Protein AF-A0A959N750-F1 (afdb_monomer_lite)

Radius of gyration: 22.03 Å; chains: 1; bounding box: 53×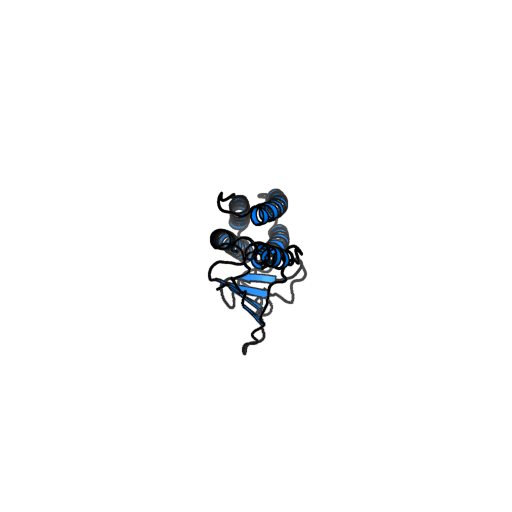40×79 Å

Secondary structure (DSSP, 8-state):
--SSSSHHHHHHHTSSSSSS---------EEEEE-SSSSEEEEE-GGGS--HHHHHHHHHHHHHHHHHHHHHHTT-HHHHHHHHHHHHHHHH---TTS-HHHHHHHHHHHHHHHHHHTT--TT--HHHHHHHHHHHHHHHHHHHHHH--SSEEEEEEE-TT--TTSS-EEEESSTT---BTTTBTT--GGGSEEEEEEEE-

Sequence (201 aa):
MTKLKNLHLILILAAVLLIALIGNKNALSQTNVTSQKNYSSIVYDNSNLASDNEKFHVTDVFVDYMLLKNSLSKGKMDDVILTTTTMIDVIADYRQYMSPDYLKDQKKFSRELAALKAKVNPSITLDEARKIFSSLNDHFMEYIKSYGMYNKTIYVLQCDDNKAYGNGFWMSDIKNDKRNPYTGENSGPECYKIKESWIFK

pLDDT: mean 78.41, std 18.2, range [36.53, 96.31]

Foldseek 3Di:
DPPPPVVVVVVVVVVVPPPPPPPDPDDFPWDWDDDDDDATETEGDCVPAADQVLQALLVVLVVLLVQLLLCLLAQVLVSNLVSLVVSLVSLVDDDPPGDPVSVVLSVVLSVVSVVLNVVRDPPDGSQSSLLSSLVNQVSSVVVCSRHNHDQAKKFWFAQPPDPPNPGRIHIDSDDQQCRGSNNHNPDDPSNGHGHYMYGYD

Structure (mmCIF, N/CA/C/O backbone):
data_AF-A0A959N750-F1
#
_entry.id   AF-A0A959N750-F1
#
loop_
_atom_site.group_PDB
_atom_site.id
_atom_site.type_symbol
_atom_site.label_atom_id
_atom_site.label_alt_id
_atom_site.label_comp_id
_atom_site.label_asym_id
_atom_site.label_entity_id
_atom_site.label_seq_id
_atom_site.pdbx_PDB_ins_code
_atom_site.Cartn_x
_atom_site.Cartn_y
_atom_site.Cartn_z
_atom_site.occupancy
_atom_site.B_iso_or_equiv
_atom_site.auth_seq_id
_atom_site.auth_comp_id
_atom_site.auth_asym_id
_atom_site.auth_atom_id
_atom_site.pdbx_PDB_model_num
ATOM 1 N N . MET A 1 1 ? 35.932 -4.451 -61.373 1.00 53.31 1 MET A N 1
ATOM 2 C CA . MET A 1 1 ? 34.454 -4.516 -61.259 1.00 53.31 1 MET A CA 1
ATOM 3 C C . MET A 1 1 ? 34.040 -5.031 -59.875 1.00 53.31 1 MET A C 1
ATOM 5 O O . MET A 1 1 ? 33.499 -6.121 -59.763 1.00 53.31 1 MET A O 1
ATOM 9 N N . THR A 1 2 ? 34.287 -4.267 -58.806 1.00 52.12 2 THR A N 1
ATOM 10 C CA . THR A 1 2 ? 34.021 -4.742 -57.423 1.00 52.12 2 THR A CA 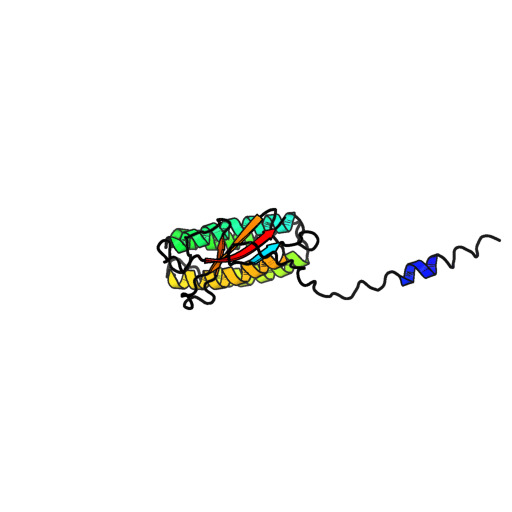1
ATOM 11 C C . THR A 1 2 ? 33.531 -3.655 -56.462 1.00 52.12 2 THR A C 1
ATOM 13 O O . THR A 1 2 ? 33.258 -3.950 -55.308 1.00 52.12 2 THR A O 1
ATOM 16 N N . LYS A 1 3 ? 33.350 -2.408 -56.921 1.00 48.53 3 LYS A N 1
ATOM 17 C CA . LYS A 1 3 ? 32.873 -1.297 -56.073 1.00 48.53 3 LYS A CA 1
ATOM 18 C C . LYS A 1 3 ? 31.370 -1.000 -56.169 1.00 48.53 3 LYS A C 1
ATOM 20 O O . LYS A 1 3 ? 30.871 -0.224 -55.369 1.00 48.53 3 LYS A O 1
ATOM 25 N N . LEU A 1 4 ? 30.635 -1.641 -57.084 1.00 44.81 4 LEU A N 1
ATOM 26 C CA . LEU A 1 4 ? 29.206 -1.357 -57.297 1.00 44.81 4 LEU A CA 1
ATOM 27 C C . LEU A 1 4 ? 28.244 -2.269 -56.508 1.00 44.81 4 LEU A C 1
ATOM 29 O O . LEU A 1 4 ? 27.045 -2.026 -56.511 1.00 44.81 4 LEU A O 1
ATOM 33 N N . LYS A 1 5 ? 28.744 -3.305 -55.814 1.00 46.22 5 LYS A N 1
ATOM 34 C CA . LYS A 1 5 ? 27.901 -4.242 -55.039 1.00 46.22 5 LYS A CA 1
ATOM 35 C C . LYS A 1 5 ? 27.697 -3.845 -53.569 1.00 46.22 5 LYS A C 1
ATOM 37 O O . LYS A 1 5 ? 26.765 -4.336 -52.946 1.00 46.22 5 LYS A O 1
ATOM 42 N N . ASN A 1 6 ? 28.488 -2.907 -53.041 1.00 47.78 6 ASN A N 1
ATOM 43 C CA . ASN A 1 6 ? 28.377 -2.472 -51.640 1.00 47.78 6 ASN A CA 1
ATOM 44 C C . ASN A 1 6 ? 27.410 -1.299 -51.419 1.00 47.78 6 ASN A C 1
ATOM 46 O O . ASN A 1 6 ? 27.098 -0.992 -50.274 1.00 47.78 6 ASN A O 1
ATOM 50 N N . LEU A 1 7 ? 26.900 -0.661 -52.480 1.00 43.94 7 LEU A N 1
ATOM 51 C CA . LEU A 1 7 ? 25.984 0.478 -52.337 1.00 43.94 7 LEU A CA 1
ATOM 52 C C . LEU A 1 7 ? 24.513 0.048 -52.182 1.00 43.94 7 LEU A C 1
ATOM 54 O O . LEU A 1 7 ? 23.730 0.756 -51.558 1.00 43.94 7 LEU A O 1
ATOM 58 N N . HIS A 1 8 ? 24.135 -1.138 -52.674 1.00 42.84 8 HIS A N 1
ATOM 59 C CA . HIS A 1 8 ? 22.775 -1.669 -52.505 1.00 42.84 8 HIS A CA 1
ATOM 60 C C . HIS A 1 8 ? 22.549 -2.406 -51.179 1.00 42.84 8 HIS A C 1
ATOM 62 O O . HIS A 1 8 ? 21.406 -2.529 -50.753 1.00 42.84 8 HIS A O 1
ATOM 68 N N . LEU A 1 9 ? 23.611 -2.821 -50.479 1.00 41.28 9 LEU A N 1
ATOM 69 C CA . LEU A 1 9 ? 23.476 -3.453 -49.162 1.00 41.28 9 LEU A CA 1
ATOM 70 C C . LEU A 1 9 ? 23.285 -2.426 -48.027 1.00 41.28 9 LEU A C 1
ATOM 72 O O . LEU A 1 9 ? 22.676 -2.738 -47.010 1.00 41.28 9 LEU A O 1
ATOM 76 N N . ILE A 1 10 ? 23.745 -1.184 -48.215 1.00 47.66 10 ILE A N 1
ATOM 77 C CA . ILE A 1 10 ? 23.649 -0.118 -47.199 1.00 47.66 10 ILE A CA 1
ATOM 78 C C . ILE A 1 10 ? 22.266 0.560 -47.211 1.00 47.66 10 ILE A C 1
ATOM 80 O O . ILE A 1 10 ? 21.788 1.007 -46.173 1.00 47.66 10 ILE A O 1
ATOM 84 N N . LEU A 1 11 ? 21.568 0.567 -48.351 1.00 39.59 11 LEU A N 1
ATOM 85 C CA . LEU A 1 11 ? 20.231 1.165 -48.470 1.00 39.59 11 LEU A CA 1
ATOM 86 C C . LEU A 1 11 ? 19.091 0.270 -47.951 1.00 39.59 11 LEU A C 1
ATOM 88 O O . LEU A 1 11 ? 18.031 0.790 -47.617 1.00 39.59 11 LEU A O 1
ATOM 92 N N . ILE A 1 12 ? 19.303 -1.044 -47.813 1.00 42.88 12 ILE A N 1
ATOM 93 C CA . ILE A 1 12 ? 18.288 -1.966 -47.267 1.00 42.88 12 ILE A CA 1
ATOM 94 C C . ILE A 1 12 ? 18.354 -2.035 -45.729 1.00 42.88 12 ILE A C 1
ATOM 96 O O . ILE A 1 12 ? 17.324 -2.222 -45.085 1.00 42.88 12 ILE A O 1
ATOM 100 N N . LEU A 1 13 ? 19.516 -1.780 -45.112 1.00 38.06 13 LEU A N 1
ATOM 101 C CA . LEU A 1 13 ? 19.621 -1.725 -43.645 1.00 38.06 13 LEU A CA 1
ATOM 102 C C . LEU A 1 13 ? 18.973 -0.472 -43.027 1.00 38.06 13 LEU A C 1
ATOM 104 O O . LEU A 1 13 ? 18.569 -0.507 -41.868 1.00 38.06 13 LEU A O 1
ATOM 108 N N . ALA A 1 14 ? 18.829 0.618 -43.786 1.00 39.50 14 ALA A N 1
ATOM 109 C CA . ALA A 1 14 ? 18.236 1.862 -43.287 1.00 39.50 14 ALA A CA 1
ATOM 110 C C . ALA A 1 14 ? 16.692 1.872 -43.308 1.00 39.50 14 ALA A C 1
ATOM 112 O O . ALA A 1 14 ? 16.083 2.711 -42.651 1.00 39.50 14 ALA A O 1
ATOM 113 N N . ALA A 1 15 ? 16.047 0.936 -44.014 1.00 41.09 15 ALA A N 1
ATOM 114 C CA . ALA A 1 15 ? 14.585 0.865 -44.114 1.00 41.09 15 ALA A CA 1
ATOM 115 C C . ALA A 1 15 ? 13.929 -0.059 -43.066 1.00 41.09 15 ALA A C 1
ATOM 117 O O . ALA A 1 15 ? 12.713 -0.025 -42.899 1.00 41.09 15 ALA A O 1
ATOM 118 N N . VAL A 1 16 ? 14.715 -0.856 -42.330 1.00 41.69 16 VAL A N 1
ATOM 119 C CA . VAL A 1 16 ? 14.205 -1.773 -41.288 1.00 41.69 16 VAL A CA 1
ATOM 120 C C . VAL A 1 16 ? 14.295 -1.160 -39.879 1.00 41.69 16 VAL A C 1
ATOM 122 O O . VAL A 1 16 ? 13.755 -1.712 -38.927 1.00 41.69 16 VAL A O 1
ATOM 125 N N . LEU A 1 17 ? 14.899 0.025 -39.728 1.00 42.28 17 LEU A N 1
ATOM 126 C CA . LEU A 1 17 ? 15.151 0.645 -38.420 1.00 42.28 17 LEU A CA 1
ATOM 127 C C . LEU A 1 17 ? 14.260 1.856 -38.081 1.00 42.28 17 LEU A C 1
ATOM 129 O O . LEU A 1 17 ? 14.631 2.661 -37.229 1.00 42.28 17 LEU A O 1
ATOM 133 N N . LEU A 1 18 ? 13.091 2.006 -38.719 1.00 37.03 18 LEU A N 1
ATOM 134 C CA . LEU A 1 18 ? 12.177 3.131 -38.451 1.00 37.03 18 LEU A CA 1
ATOM 135 C C . LEU A 1 18 ? 10.726 2.742 -38.121 1.00 37.03 18 LEU A C 1
ATOM 137 O O . LEU A 1 18 ? 9.823 3.565 -38.235 1.00 37.03 18 LEU A O 1
ATOM 141 N N . ILE A 1 19 ? 10.500 1.520 -37.630 1.00 45.91 19 ILE A N 1
ATOM 142 C CA . ILE A 1 19 ? 9.241 1.143 -36.965 1.00 45.91 19 ILE A CA 1
ATOM 143 C C . ILE A 1 19 ? 9.558 0.591 -35.571 1.00 45.91 19 ILE A C 1
ATOM 145 O O . ILE A 1 19 ? 9.395 -0.589 -35.294 1.00 45.91 19 ILE A O 1
ATOM 149 N N . ALA A 1 20 ? 10.066 1.453 -34.691 1.00 41.41 20 ALA A N 1
ATOM 150 C CA . ALA A 1 20 ? 10.043 1.219 -33.240 1.00 41.41 20 ALA A CA 1
ATOM 151 C C . ALA A 1 20 ? 10.053 2.526 -32.421 1.00 41.41 20 ALA A C 1
ATOM 153 O O . ALA A 1 20 ? 10.308 2.512 -31.222 1.00 41.41 20 ALA A O 1
ATOM 154 N N . LEU A 1 21 ? 9.749 3.666 -33.051 1.00 38.56 21 LEU A N 1
ATOM 155 C CA . LEU A 1 21 ? 9.486 4.936 -32.368 1.00 38.56 21 LEU A CA 1
ATOM 156 C C . LEU A 1 21 ? 8.017 5.313 -32.551 1.00 38.56 21 LEU A C 1
ATOM 158 O O . LEU A 1 21 ? 7.669 6.359 -33.084 1.00 38.56 21 LEU A O 1
ATOM 162 N N . ILE A 1 22 ? 7.142 4.423 -32.098 1.00 40.44 22 ILE A N 1
ATOM 163 C CA . ILE A 1 22 ? 5.823 4.815 -31.622 1.00 40.44 22 ILE A CA 1
ATOM 164 C C . ILE A 1 22 ? 5.787 4.300 -30.196 1.00 40.44 22 ILE A C 1
ATOM 166 O O . ILE A 1 22 ? 5.620 3.106 -29.961 1.00 40.44 22 ILE A O 1
ATOM 170 N N . GLY A 1 23 ? 6.034 5.210 -29.253 1.00 38.56 23 GLY A N 1
ATOM 171 C CA . GLY A 1 23 ? 5.809 4.979 -27.837 1.00 38.56 23 GLY A CA 1
ATOM 172 C C . GLY A 1 23 ? 4.335 4.677 -27.618 1.00 38.56 23 GLY A C 1
ATOM 173 O O . GLY A 1 23 ? 3.538 5.573 -27.358 1.00 38.56 23 GLY A O 1
ATOM 174 N N . ASN A 1 24 ? 3.977 3.407 -27.755 1.00 36.53 24 ASN A N 1
ATOM 175 C CA . ASN A 1 24 ? 2.766 2.874 -27.182 1.00 36.53 24 ASN A CA 1
ATOM 176 C C . ASN A 1 24 ? 3.157 2.382 -25.794 1.00 36.53 24 ASN A C 1
ATOM 178 O O . ASN A 1 24 ? 4.011 1.510 -25.650 1.00 36.53 24 ASN A O 1
ATOM 182 N N . LYS A 1 25 ? 2.599 3.017 -24.767 1.00 39.69 25 LYS A N 1
ATOM 183 C CA . LYS A 1 25 ? 2.765 2.602 -23.378 1.00 39.69 25 LYS A CA 1
ATOM 184 C C . LYS A 1 25 ? 2.265 1.165 -23.294 1.00 39.69 25 LYS A C 1
ATOM 186 O O . LYS A 1 25 ? 1.061 0.942 -23.408 1.00 39.69 25 LYS A O 1
ATOM 191 N N . ASN A 1 26 ? 3.186 0.210 -23.185 1.00 36.97 26 ASN A N 1
ATOM 192 C CA . ASN A 1 26 ? 2.844 -1.201 -23.133 1.00 36.97 26 ASN A CA 1
ATOM 193 C C . ASN A 1 26 ? 1.918 -1.422 -21.940 1.00 36.97 26 ASN A C 1
ATOM 195 O O . ASN A 1 26 ? 2.315 -1.310 -20.781 1.00 36.97 26 ASN A O 1
ATOM 199 N N . ALA A 1 27 ? 0.658 -1.708 -22.252 1.00 39.00 27 ALA A N 1
ATOM 200 C CA . ALA A 1 27 ? -0.238 -2.354 -21.324 1.00 39.00 27 ALA A CA 1
ATOM 201 C C . ALA A 1 27 ? 0.430 -3.667 -20.904 1.00 39.00 27 ALA A C 1
ATOM 203 O O . ALA A 1 27 ? 0.846 -4.457 -21.754 1.00 39.00 27 ALA A O 1
ATOM 204 N N . LEU A 1 28 ? 0.569 -3.858 -19.594 1.00 45.00 28 LEU A N 1
ATOM 205 C CA . LEU A 1 28 ? 1.046 -5.093 -18.982 1.00 45.00 28 LEU A CA 1
ATOM 206 C C . LEU A 1 28 ? 0.360 -6.290 -19.652 1.00 45.00 28 LEU A C 1
ATOM 208 O O . LEU A 1 28 ? -0.870 -6.370 -19.662 1.00 45.00 28 LEU A O 1
ATOM 212 N N . SER A 1 29 ? 1.146 -7.212 -20.206 1.00 43.72 29 SER A N 1
ATOM 213 C CA . SER A 1 29 ? 0.611 -8.468 -20.728 1.00 43.72 29 SER A CA 1
ATOM 214 C C . SER A 1 29 ? 0.229 -9.349 -19.539 1.00 43.72 29 SER A C 1
ATOM 216 O O . SER A 1 29 ? 1.089 -9.892 -18.849 1.00 43.72 29 SER A O 1
ATOM 218 N N . GLN A 1 30 ? -1.069 -9.409 -19.240 1.00 50.41 30 GLN A N 1
ATOM 219 C CA . GLN A 1 30 ? -1.634 -10.177 -18.133 1.00 50.41 30 GLN A CA 1
ATOM 220 C C . GLN A 1 30 ? -2.208 -11.488 -18.673 1.00 50.41 30 GLN A C 1
ATOM 222 O O . GLN A 1 30 ? -3.168 -11.481 -19.443 1.00 50.41 30 GLN A O 1
ATOM 227 N N . THR A 1 31 ? -1.676 -12.629 -18.239 1.00 51.91 31 THR A N 1
ATOM 228 C CA . THR A 1 31 ? -2.348 -13.923 -18.428 1.00 51.91 31 THR A CA 1
ATOM 229 C C . THR A 1 31 ? -3.146 -14.265 -17.178 1.00 51.91 31 THR A C 1
ATOM 231 O O . THR A 1 31 ? -2.568 -14.542 -16.125 1.00 51.91 31 THR A O 1
ATOM 234 N N . ASN A 1 32 ? -4.475 -14.257 -17.296 1.00 50.16 32 ASN A N 1
ATOM 235 C CA . ASN A 1 32 ? -5.375 -14.726 -16.246 1.00 50.16 32 ASN A CA 1
ATOM 236 C C . ASN A 1 32 ? -5.328 -16.256 -16.184 1.00 50.16 32 ASN A C 1
ATOM 238 O O . ASN A 1 32 ? -5.794 -16.928 -17.103 1.00 50.16 32 ASN A O 1
ATOM 242 N N . VAL A 1 33 ? -4.798 -16.810 -15.094 1.00 50.44 33 VAL A N 1
ATOM 243 C CA . VAL A 1 33 ? -4.893 -18.248 -14.813 1.00 50.44 33 VAL A CA 1
ATOM 244 C C . VAL A 1 33 ? -6.005 -18.446 -13.790 1.00 50.44 33 VAL A C 1
ATOM 246 O O . VAL A 1 33 ? -5.861 -18.104 -12.615 1.00 50.44 33 VAL A O 1
ATOM 249 N N . THR A 1 34 ? -7.145 -18.972 -14.232 1.00 41.03 34 THR A N 1
ATOM 250 C CA . THR A 1 34 ? -8.267 -19.301 -13.346 1.00 41.03 34 THR A CA 1
ATOM 251 C C . THR A 1 34 ? -7.950 -20.617 -12.633 1.00 41.03 34 THR A C 1
ATOM 253 O O . THR A 1 34 ? -8.064 -21.688 -13.222 1.00 41.03 34 THR A O 1
ATOM 256 N N . SER A 1 35 ? -7.504 -20.552 -11.375 1.00 41.03 35 SER A N 1
ATOM 257 C CA . SER A 1 35 ? -7.312 -21.745 -10.538 1.00 41.03 35 SER A CA 1
ATOM 258 C C . SER A 1 35 ? -8.498 -21.953 -9.591 1.00 41.03 35 SER A C 1
ATOM 260 O O . SER A 1 35 ? -9.208 -21.016 -9.239 1.00 41.03 35 SER A O 1
ATOM 262 N N . GLN A 1 36 ? -8.700 -23.206 -9.192 1.00 41.38 36 GLN A N 1
ATOM 263 C CA . GLN A 1 36 ? -9.853 -23.832 -8.525 1.00 41.38 36 GLN A CA 1
ATOM 264 C C . GLN A 1 36 ? -10.311 -23.266 -7.150 1.00 41.38 36 GLN A C 1
ATOM 266 O O . GLN A 1 36 ? -10.951 -23.976 -6.376 1.00 41.38 36 GLN A O 1
ATOM 271 N N . LYS A 1 37 ? -10.036 -21.998 -6.819 1.00 50.88 37 LYS A N 1
ATOM 272 C CA . LYS A 1 37 ? -10.601 -21.276 -5.663 1.00 50.88 37 LYS A CA 1
ATOM 273 C C . LYS A 1 37 ? -10.865 -19.811 -6.032 1.00 50.88 37 LYS A C 1
ATOM 275 O O . LYS A 1 37 ? -9.920 -19.046 -6.003 1.00 50.88 37 LYS A O 1
ATOM 280 N N . ASN A 1 38 ? -12.122 -19.460 -6.336 1.00 72.81 38 ASN A N 1
ATOM 281 C CA . ASN A 1 38 ? -12.829 -18.151 -6.349 1.00 72.81 38 ASN A CA 1
ATOM 282 C C . ASN A 1 38 ? -12.099 -16.791 -6.555 1.00 72.81 38 ASN A C 1
ATOM 284 O O . ASN A 1 38 ? -12.754 -15.763 -6.409 1.00 72.81 38 ASN A O 1
ATOM 288 N N . TYR A 1 39 ? -10.815 -16.718 -6.898 1.00 81.94 39 TYR A N 1
ATOM 289 C CA . TYR A 1 39 ? -10.078 -15.471 -7.116 1.00 81.94 39 TYR A CA 1
ATOM 290 C C . TYR A 1 39 ? -9.077 -15.618 -8.267 1.00 81.94 39 TYR A C 1
ATOM 292 O O . TYR A 1 39 ? -8.595 -16.718 -8.552 1.00 81.94 39 TYR A O 1
ATOM 300 N N . SER A 1 40 ? -8.787 -14.521 -8.968 1.00 89.00 40 SER A N 1
ATOM 301 C CA . SER A 1 40 ? -7.905 -14.531 -10.139 1.00 89.00 40 SER A CA 1
ATOM 302 C C . SER A 1 40 ? -6.430 -14.512 -9.736 1.00 89.00 40 SER A C 1
ATOM 304 O O . SER A 1 40 ? -6.024 -13.824 -8.800 1.00 89.00 40 SER A O 1
ATOM 306 N N . SER A 1 41 ? -5.600 -15.253 -10.470 1.00 92.00 41 SER A N 1
ATOM 307 C CA . SER A 1 41 ? -4.145 -15.149 -10.373 1.00 92.00 41 SER A CA 1
ATOM 308 C C . SER A 1 41 ? -3.594 -14.485 -11.627 1.00 92.00 41 SER A C 1
ATOM 310 O O . SER A 1 41 ? -3.785 -14.981 -12.738 1.00 92.00 41 SER A O 1
ATOM 312 N N . ILE A 1 42 ? -2.901 -13.368 -11.423 1.00 90.81 42 ILE A N 1
ATOM 313 C CA . ILE A 1 42 ? -2.233 -12.584 -12.455 1.00 90.81 42 ILE A CA 1
ATOM 314 C C . ILE A 1 42 ? -0.742 -12.880 -12.347 1.00 90.81 42 ILE A C 1
ATOM 316 O O . ILE A 1 42 ? -0.105 -12.568 -11.339 1.00 90.81 42 ILE A O 1
ATOM 320 N N . VAL A 1 43 ? -0.188 -13.505 -13.382 1.00 89.75 43 VAL A N 1
ATOM 321 C CA . VAL A 1 43 ? 1.259 -13.689 -13.510 1.00 89.75 43 VAL A CA 1
ATOM 322 C C . VAL A 1 43 ? 1.802 -12.511 -14.302 1.00 89.75 43 VAL A C 1
ATOM 324 O O . VAL A 1 43 ? 1.376 -12.287 -15.433 1.00 89.75 43 VAL A O 1
ATOM 327 N N . TYR A 1 44 ? 2.715 -11.761 -13.696 1.00 85.06 44 TYR A N 1
ATOM 328 C CA . TYR A 1 44 ? 3.389 -10.652 -14.350 1.00 85.06 44 TYR A CA 1
ATOM 329 C C . TYR A 1 44 ? 4.610 -11.188 -15.090 1.00 85.06 44 TYR A C 1
ATOM 331 O O . TYR A 1 44 ? 5.462 -11.862 -14.508 1.00 85.06 44 TYR A O 1
ATOM 339 N N . ASP A 1 45 ? 4.667 -10.913 -16.390 1.00 73.06 45 ASP A N 1
ATOM 340 C CA . ASP A 1 45 ? 5.838 -11.208 -17.201 1.00 73.06 45 ASP A CA 1
ATOM 341 C C . ASP A 1 45 ? 6.949 -10.201 -16.881 1.00 73.06 45 ASP A C 1
ATOM 343 O O . ASP A 1 45 ? 6.881 -9.023 -17.242 1.00 73.06 45 ASP A O 1
ATOM 347 N N . ASN A 1 46 ? 7.983 -10.684 -16.194 1.00 68.19 46 ASN A N 1
ATOM 348 C CA . ASN A 1 46 ? 9.116 -9.881 -15.755 1.00 68.19 46 ASN A CA 1
ATOM 349 C C . ASN A 1 46 ? 9.980 -9.329 -16.899 1.00 68.19 46 ASN A C 1
ATOM 351 O O . ASN A 1 46 ? 10.792 -8.441 -16.628 1.00 68.19 46 ASN A O 1
ATOM 355 N N . SER A 1 47 ? 9.800 -9.804 -18.141 1.00 66.25 47 SER A N 1
ATOM 356 C CA . SER A 1 47 ? 10.569 -9.364 -19.316 1.00 66.25 47 SER A CA 1
ATOM 357 C C . SER A 1 47 ? 10.282 -7.921 -19.749 1.00 66.25 47 SER A C 1
ATOM 359 O O . SER A 1 47 ? 11.139 -7.294 -20.365 1.00 66.25 47 SER A O 1
ATOM 361 N N . ASN A 1 48 ? 9.112 -7.380 -19.390 1.00 67.62 48 ASN A N 1
ATOM 362 C CA . ASN A 1 48 ? 8.708 -5.999 -19.688 1.00 67.62 48 ASN A CA 1
ATOM 363 C C . ASN A 1 48 ? 8.646 -5.105 -18.438 1.00 67.62 48 ASN A C 1
ATOM 365 O O . ASN A 1 48 ? 8.142 -3.985 -18.509 1.00 67.62 48 ASN A O 1
ATOM 369 N N . LEU A 1 49 ? 9.100 -5.610 -17.289 1.00 71.31 49 LEU A N 1
ATOM 370 C CA . LEU A 1 49 ? 9.101 -4.880 -16.021 1.00 71.31 49 LEU A CA 1
ATOM 371 C C . LEU A 1 49 ? 10.438 -4.169 -15.783 1.00 71.31 49 LEU A C 1
ATOM 373 O O . LEU A 1 49 ? 11.389 -4.328 -16.546 1.00 71.31 49 LEU A O 1
ATOM 377 N N . ALA A 1 50 ? 10.491 -3.381 -14.709 1.00 84.25 50 ALA A N 1
ATOM 378 C CA . ALA A 1 50 ? 11.664 -2.613 -14.311 1.00 84.25 50 ALA A CA 1
ATOM 379 C C . ALA A 1 50 ? 12.923 -3.489 -14.153 1.00 84.25 50 ALA A C 1
ATOM 381 O O . ALA A 1 50 ? 12.849 -4.718 -14.031 1.00 84.25 50 ALA A O 1
ATOM 382 N N . SER A 1 51 ? 14.093 -2.853 -14.121 1.00 88.19 51 SER A N 1
ATOM 383 C CA . SER A 1 51 ? 15.353 -3.535 -13.814 1.00 88.19 51 SER A CA 1
ATOM 384 C C . SER A 1 51 ? 15.304 -4.212 -12.439 1.00 88.19 51 SER A C 1
ATOM 386 O O . SER A 1 51 ? 14.520 -3.834 -11.565 1.00 88.19 51 SER A O 1
ATOM 388 N N . ASP A 1 52 ? 16.173 -5.197 -12.207 1.00 88.44 52 ASP A N 1
ATOM 389 C CA . ASP A 1 52 ? 16.209 -5.908 -10.923 1.00 88.44 52 ASP A CA 1
ATOM 390 C C . ASP A 1 52 ? 16.450 -4.959 -9.743 1.00 88.44 52 ASP A C 1
ATOM 392 O O . ASP A 1 52 ? 15.794 -5.089 -8.715 1.00 88.44 52 ASP A O 1
ATOM 396 N N . ASN A 1 53 ? 17.307 -3.946 -9.905 1.00 87.00 53 ASN A N 1
ATOM 397 C CA . ASN A 1 53 ? 17.548 -2.928 -8.877 1.00 87.00 53 ASN A CA 1
ATOM 398 C C . ASN A 1 53 ? 16.276 -2.151 -8.507 1.00 87.00 53 ASN A C 1
ATOM 400 O O . ASN A 1 53 ? 16.034 -1.874 -7.332 1.00 87.00 53 ASN A O 1
ATOM 404 N N . GLU A 1 54 ? 15.459 -1.805 -9.501 1.00 88.44 54 GLU A N 1
ATOM 405 C CA . GLU A 1 54 ? 14.186 -1.111 -9.294 1.00 88.44 54 GLU A CA 1
ATOM 406 C C . GLU A 1 54 ? 13.173 -2.046 -8.618 1.00 88.44 54 GLU A C 1
ATOM 408 O O . GLU A 1 54 ? 12.549 -1.663 -7.630 1.00 88.44 54 GLU A O 1
ATOM 413 N N . LYS A 1 55 ? 13.083 -3.309 -9.054 1.00 90.00 55 LYS A N 1
ATOM 414 C CA . LYS A 1 55 ? 12.240 -4.336 -8.415 1.00 90.00 55 LYS A CA 1
ATOM 415 C C . LYS A 1 55 ? 12.642 -4.609 -6.961 1.00 90.00 55 LYS A C 1
ATOM 417 O O . LYS A 1 55 ? 11.765 -4.796 -6.114 1.00 90.00 55 LYS A O 1
ATOM 422 N N . PHE A 1 56 ? 13.940 -4.628 -6.654 1.00 89.38 56 PHE A N 1
ATOM 423 C CA . PHE A 1 56 ? 14.442 -4.737 -5.282 1.00 89.38 56 PHE A CA 1
ATOM 424 C C . PHE A 1 56 ? 14.003 -3.542 -4.445 1.00 89.38 56 PHE A C 1
ATOM 426 O O . PHE A 1 56 ? 13.466 -3.737 -3.362 1.00 89.38 56 PHE A O 1
ATOM 433 N N . HIS A 1 57 ? 14.125 -2.323 -4.970 1.00 88.19 57 HIS A N 1
ATOM 434 C CA . HIS A 1 57 ? 13.648 -1.138 -4.264 1.00 88.19 57 HIS A CA 1
ATOM 435 C C . HIS A 1 57 ? 12.134 -1.187 -3.997 1.00 88.19 57 HIS A C 1
ATOM 437 O O . HIS A 1 57 ? 11.704 -0.934 -2.875 1.00 88.19 57 HIS A O 1
ATOM 443 N N . VAL A 1 58 ? 11.305 -1.571 -4.977 1.00 90.81 58 VAL A N 1
ATOM 444 C CA . VAL A 1 58 ? 9.857 -1.755 -4.739 1.00 90.81 58 VAL A CA 1
ATOM 445 C C . VAL A 1 58 ? 9.599 -2.821 -3.666 1.00 90.81 58 VAL A C 1
ATOM 447 O O . VAL A 1 58 ? 8.682 -2.687 -2.855 1.00 90.81 58 VAL A O 1
ATOM 450 N N . THR A 1 59 ? 10.424 -3.868 -3.630 1.00 91.50 59 THR A N 1
ATOM 451 C CA . THR A 1 59 ? 10.346 -4.926 -2.615 1.00 91.50 59 THR A CA 1
ATOM 452 C C . THR A 1 59 ? 10.712 -4.417 -1.222 1.00 91.50 59 THR A C 1
ATOM 454 O O . THR A 1 59 ? 10.001 -4.751 -0.275 1.00 91.50 59 THR A O 1
ATOM 457 N N . ASP A 1 60 ? 11.736 -3.568 -1.102 1.00 89.81 60 ASP A N 1
ATOM 458 C CA . ASP A 1 60 ? 12.123 -2.911 0.153 1.00 89.81 60 ASP A CA 1
ATOM 459 C C . ASP A 1 60 ? 10.967 -2.048 0.680 1.00 89.81 60 ASP A C 1
ATOM 461 O O . ASP A 1 60 ? 10.505 -2.243 1.803 1.00 89.81 60 ASP A O 1
ATOM 465 N N . VAL A 1 61 ? 10.397 -1.186 -0.170 1.00 90.06 61 VAL A N 1
ATOM 466 C CA . VAL A 1 61 ? 9.241 -0.342 0.188 1.00 90.06 61 VAL A CA 1
ATOM 467 C C . VAL A 1 61 ? 8.036 -1.184 0.630 1.00 90.06 61 VAL A C 1
ATOM 469 O O . VAL A 1 61 ? 7.269 -0.793 1.513 1.00 90.06 61 VAL A O 1
ATOM 472 N N . PHE A 1 62 ? 7.849 -2.367 0.037 1.00 93.94 62 PHE A N 1
ATOM 473 C CA . PHE A 1 62 ? 6.752 -3.255 0.412 1.00 93.94 62 PHE A CA 1
ATOM 474 C C . PHE A 1 62 ? 6.895 -3.814 1.832 1.00 93.94 62 PHE A C 1
ATOM 476 O O . PHE A 1 62 ? 5.884 -4.089 2.482 1.00 93.94 62 PHE A O 1
ATOM 483 N N . VAL A 1 63 ? 8.118 -3.971 2.344 1.00 93.25 63 VAL A N 1
ATOM 484 C CA . VAL A 1 63 ? 8.333 -4.369 3.742 1.00 93.25 63 VAL A CA 1
ATOM 485 C C . VAL A 1 63 ? 7.752 -3.311 4.680 1.00 93.25 63 VAL A C 1
ATOM 487 O O . VAL A 1 63 ? 6.973 -3.655 5.573 1.00 93.25 63 VAL A O 1
ATOM 490 N N . ASP A 1 64 ? 8.030 -2.032 4.431 1.00 92.19 64 ASP A N 1
ATOM 491 C CA . ASP A 1 64 ? 7.494 -0.935 5.243 1.00 92.19 64 ASP A CA 1
ATOM 492 C C . ASP A 1 64 ? 5.977 -0.797 5.107 1.00 92.19 64 ASP A C 1
ATOM 494 O O . ASP A 1 64 ? 5.276 -0.599 6.103 1.00 92.19 64 ASP A O 1
ATOM 498 N N . TYR A 1 65 ? 5.442 -1.005 3.900 1.00 94.56 65 TYR A N 1
ATOM 499 C CA . TYR A 1 65 ? 3.999 -1.097 3.685 1.00 94.56 65 TYR A CA 1
ATOM 500 C C . TYR A 1 65 ? 3.360 -2.172 4.582 1.00 94.56 65 TYR A C 1
ATOM 502 O O . TYR A 1 65 ? 2.331 -1.929 5.221 1.00 94.56 65 TYR A O 1
ATOM 510 N N . MET A 1 66 ? 3.972 -3.358 4.674 1.00 96.19 66 MET A N 1
ATOM 511 C CA . MET A 1 66 ? 3.468 -4.446 5.517 1.00 96.19 66 MET A CA 1
ATOM 512 C C . MET A 1 66 ? 3.540 -4.110 7.006 1.00 96.19 66 MET A C 1
ATOM 514 O O . MET A 1 66 ? 2.622 -4.468 7.753 1.00 96.19 66 MET A O 1
ATOM 518 N N . LEU A 1 67 ? 4.600 -3.426 7.442 1.00 95.19 67 LEU A N 1
ATOM 519 C CA . LEU A 1 67 ? 4.725 -2.940 8.815 1.00 95.19 67 LEU A CA 1
ATOM 520 C C . LEU A 1 67 ? 3.611 -1.943 9.138 1.00 95.19 67 LEU A C 1
ATOM 522 O O . LEU A 1 67 ? 2.865 -2.171 10.089 1.00 95.19 67 LEU A O 1
ATOM 526 N N . LEU A 1 68 ? 3.417 -0.923 8.299 1.00 94.62 68 LEU A N 1
ATOM 527 C CA . LEU A 1 68 ? 2.353 0.068 8.456 1.00 94.62 68 LEU A CA 1
ATOM 528 C C . LEU A 1 68 ? 0.964 -0.582 8.513 1.00 94.62 68 LEU A C 1
ATOM 530 O O . LEU A 1 68 ? 0.193 -0.333 9.443 1.00 94.62 68 LEU A O 1
ATOM 534 N N . LYS A 1 69 ? 0.659 -1.476 7.566 1.00 95.31 69 LYS A N 1
ATOM 535 C CA . LYS A 1 69 ? -0.601 -2.234 7.533 1.00 95.31 69 LYS A CA 1
ATOM 536 C C . LYS A 1 69 ? -0.846 -2.984 8.848 1.00 95.31 69 LYS A C 1
ATOM 538 O O . LYS A 1 69 ? -1.953 -2.959 9.384 1.00 95.31 69 LYS A O 1
ATOM 543 N N . ASN A 1 70 ? 0.177 -3.658 9.375 1.00 95.75 70 ASN A N 1
ATOM 544 C CA . ASN A 1 70 ? 0.074 -4.418 10.623 1.00 95.75 70 ASN A CA 1
ATOM 545 C C . ASN A 1 70 ? -0.051 -3.512 11.861 1.00 95.75 70 ASN A C 1
ATOM 547 O O . ASN A 1 70 ? -0.727 -3.875 12.823 1.00 95.75 70 ASN A O 1
ATOM 551 N N . SER A 1 71 ? 0.583 -2.342 11.857 1.00 95.69 71 SER A N 1
ATOM 552 C CA . SER A 1 71 ? 0.443 -1.352 12.930 1.00 95.69 71 SER A CA 1
ATOM 553 C C . SER A 1 71 ? -0.977 -0.790 12.979 1.00 95.69 71 SER A C 1
ATOM 555 O O . SER A 1 71 ? -1.578 -0.718 14.054 1.00 95.69 71 SER A O 1
ATOM 557 N N . LEU A 1 72 ? -1.561 -0.496 11.811 1.00 94.56 72 LEU A N 1
ATOM 558 C CA . LEU A 1 72 ? -2.950 -0.050 11.675 1.00 94.56 72 LEU A CA 1
ATOM 559 C C . LEU A 1 72 ? -3.950 -1.113 12.132 1.00 94.56 72 LEU A C 1
ATOM 561 O O . LEU A 1 72 ? -4.903 -0.788 12.843 1.00 94.56 72 LEU A O 1
ATOM 565 N N . SER A 1 73 ? -3.723 -2.389 11.793 1.00 94.56 73 SER A N 1
ATOM 566 C CA . SER A 1 73 ? -4.614 -3.467 12.242 1.00 94.56 73 SER A CA 1
ATOM 567 C C . SER A 1 73 ? -4.616 -3.624 13.765 1.00 94.56 73 SER A C 1
ATOM 569 O O . SER A 1 73 ? -5.628 -4.011 14.345 1.00 94.56 73 SER A O 1
ATOM 571 N N . LYS A 1 74 ? -3.498 -3.297 14.420 1.00 95.44 74 LYS A N 1
ATOM 572 C CA . LYS A 1 74 ? -3.350 -3.331 15.882 1.00 95.44 74 LYS A CA 1
ATOM 573 C C . LYS A 1 74 ? -3.763 -2.030 16.573 1.00 95.44 74 LYS A C 1
ATOM 575 O O . LYS A 1 74 ? -3.765 -1.985 17.798 1.00 95.44 74 LYS A O 1
ATOM 580 N N . GLY A 1 75 ? -4.055 -0.968 15.819 1.00 93.25 75 GLY A N 1
ATOM 581 C CA . GLY A 1 75 ? -4.322 0.362 16.373 1.00 93.25 75 GLY A CA 1
ATOM 582 C C . GLY A 1 75 ? -3.128 0.982 17.112 1.00 93.25 75 GLY A C 1
ATOM 583 O O . GLY A 1 75 ? -3.323 1.818 17.990 1.00 93.25 75 GLY A O 1
ATOM 584 N N . LYS A 1 76 ? -1.891 0.570 16.799 1.00 94.44 76 LYS A N 1
ATOM 585 C CA . LYS A 1 76 ? -0.678 1.063 17.469 1.00 94.44 76 LYS A CA 1
ATOM 586 C C . LYS A 1 76 ? -0.197 2.362 16.831 1.00 94.44 76 LYS A C 1
ATOM 588 O O . LYS A 1 76 ? 0.622 2.334 15.917 1.00 94.44 76 LYS A O 1
ATOM 593 N N . MET A 1 77 ? -0.723 3.492 17.294 1.00 93.12 77 MET A N 1
ATOM 594 C CA . MET A 1 77 ? -0.492 4.792 16.652 1.00 93.12 77 MET A CA 1
ATOM 595 C C . MET A 1 77 ? 0.979 5.216 16.600 1.00 93.12 77 MET A C 1
ATOM 597 O O . MET A 1 77 ? 1.405 5.732 15.569 1.00 93.12 77 MET A O 1
ATOM 601 N N . ASP A 1 78 ? 1.769 4.924 17.634 1.00 92.75 78 ASP A N 1
ATOM 602 C CA . ASP A 1 78 ? 3.210 5.219 17.628 1.00 92.75 78 ASP A CA 1
ATOM 603 C C . ASP A 1 78 ? 3.927 4.468 16.495 1.00 92.75 78 ASP A C 1
ATOM 605 O O . ASP A 1 78 ? 4.677 5.062 15.717 1.00 92.75 78 ASP A O 1
ATOM 609 N N . ASP A 1 79 ? 3.614 3.178 16.330 1.00 93.19 79 ASP A N 1
ATOM 610 C CA . ASP A 1 79 ? 4.162 2.355 15.251 1.00 93.19 79 ASP A CA 1
ATOM 611 C C . ASP A 1 79 ? 3.657 2.834 13.880 1.00 93.19 79 ASP A C 1
ATOM 613 O O . ASP A 1 79 ? 4.406 2.808 12.906 1.00 93.19 79 ASP A O 1
ATOM 617 N N . VAL A 1 80 ? 2.401 3.283 13.771 1.00 91.38 80 VAL A N 1
ATOM 618 C CA . VAL A 1 80 ? 1.827 3.832 12.527 1.00 91.38 80 VAL A CA 1
ATOM 619 C C . VAL A 1 80 ? 2.565 5.096 12.093 1.00 91.38 80 VAL A C 1
ATOM 621 O O . VAL A 1 80 ? 2.941 5.216 10.926 1.00 91.38 80 VAL A O 1
ATOM 624 N N . ILE A 1 81 ? 2.801 6.026 13.019 1.00 89.38 81 ILE A N 1
ATOM 625 C CA . ILE A 1 81 ? 3.518 7.278 12.748 1.00 89.38 81 ILE A CA 1
ATOM 626 C C . ILE A 1 81 ? 4.956 6.980 12.310 1.00 89.38 81 ILE A C 1
ATOM 628 O O . ILE A 1 81 ? 5.416 7.508 11.291 1.00 89.38 81 ILE A O 1
ATOM 632 N N . LEU A 1 82 ? 5.643 6.100 13.047 1.00 90.25 82 LEU A N 1
ATOM 633 C CA . LEU A 1 82 ? 7.013 5.693 12.751 1.00 90.25 82 LEU A CA 1
ATOM 634 C C . LEU A 1 82 ? 7.110 5.031 11.372 1.00 90.25 82 LEU A C 1
ATOM 636 O O . LEU A 1 82 ? 7.841 5.508 10.511 1.00 90.25 82 LEU A O 1
ATOM 640 N N . THR A 1 83 ? 6.327 3.977 11.135 1.00 88.50 83 THR A N 1
ATOM 641 C CA . THR A 1 83 ? 6.384 3.192 9.888 1.00 88.50 83 THR A CA 1
ATOM 642 C C . THR A 1 83 ? 5.946 3.990 8.666 1.00 88.50 83 THR A C 1
ATOM 644 O O . THR A 1 83 ? 6.545 3.835 7.605 1.00 88.50 83 THR A O 1
ATOM 647 N N . THR A 1 84 ? 4.972 4.898 8.797 1.00 86.75 84 THR A N 1
ATOM 648 C CA . THR A 1 84 ? 4.612 5.806 7.695 1.00 86.75 84 THR A CA 1
ATOM 649 C C . THR A 1 84 ? 5.780 6.724 7.345 1.00 86.75 84 THR A C 1
ATOM 651 O O . THR A 1 84 ? 6.086 6.912 6.173 1.00 86.75 84 THR A O 1
ATOM 654 N N . THR A 1 85 ? 6.463 7.276 8.350 1.00 84.31 85 THR A N 1
ATOM 655 C CA . THR A 1 85 ? 7.633 8.139 8.134 1.00 84.31 85 THR A CA 1
ATOM 656 C C . THR A 1 85 ? 8.764 7.362 7.462 1.00 84.31 85 THR A C 1
ATOM 658 O O . THR A 1 85 ? 9.279 7.821 6.444 1.00 84.31 85 THR A O 1
ATOM 661 N N . THR A 1 86 ? 9.084 6.166 7.967 1.00 86.44 86 THR A N 1
ATOM 662 C CA . THR A 1 86 ? 10.115 5.286 7.400 1.00 86.44 86 THR A CA 1
ATOM 663 C C . THR A 1 86 ? 9.808 4.906 5.956 1.00 86.44 86 THR A C 1
ATOM 665 O O . THR A 1 86 ? 10.671 5.077 5.104 1.00 86.44 86 THR A O 1
ATOM 668 N N . MET A 1 87 ? 8.576 4.482 5.650 1.00 85.44 87 MET A N 1
ATOM 669 C CA . MET A 1 87 ? 8.182 4.116 4.286 1.00 85.44 87 MET A CA 1
ATOM 670 C C . MET A 1 87 ? 8.407 5.272 3.305 1.00 85.44 87 MET A C 1
ATOM 672 O O . MET A 1 87 ? 8.900 5.074 2.198 1.00 85.44 87 MET A O 1
ATOM 676 N N . ILE A 1 88 ? 8.062 6.496 3.710 1.00 81.44 88 ILE A N 1
ATOM 677 C CA . ILE A 1 88 ? 8.225 7.687 2.870 1.00 81.44 88 ILE A CA 1
ATOM 678 C C . ILE A 1 88 ? 9.705 8.014 2.666 1.00 81.44 88 ILE A C 1
ATOM 680 O O . ILE A 1 88 ? 10.089 8.396 1.561 1.00 81.44 88 ILE A O 1
ATOM 684 N N . ASP A 1 89 ? 10.526 7.834 3.698 1.00 82.19 89 ASP A N 1
ATOM 685 C CA . ASP A 1 89 ? 11.967 8.066 3.622 1.00 82.19 89 ASP A CA 1
ATOM 686 C C . ASP A 1 89 ? 12.656 7.023 2.729 1.00 82.19 89 ASP A C 1
ATOM 688 O O . ASP A 1 89 ? 13.481 7.400 1.901 1.00 82.19 89 ASP A O 1
ATOM 692 N N . VAL A 1 90 ? 12.251 5.749 2.795 1.00 83.12 90 VAL A N 1
ATOM 693 C CA . VAL A 1 90 ? 12.735 4.697 1.883 1.00 83.12 90 VAL A CA 1
ATOM 694 C C . VAL A 1 90 ? 12.326 4.996 0.443 1.00 83.12 90 VAL A C 1
ATOM 696 O O . VAL A 1 90 ? 13.146 4.890 -0.459 1.00 83.12 90 VAL A O 1
ATOM 699 N N . ILE A 1 91 ? 11.094 5.454 0.203 1.00 79.69 91 ILE A N 1
ATOM 700 C CA . ILE A 1 91 ? 10.656 5.830 -1.151 1.00 79.69 91 ILE A CA 1
ATOM 701 C C . ILE A 1 91 ? 11.411 7.057 -1.673 1.00 79.69 91 ILE A C 1
ATOM 703 O O . ILE A 1 91 ? 11.596 7.194 -2.882 1.00 79.69 91 ILE A O 1
ATOM 707 N N . ALA A 1 92 ? 11.816 7.968 -0.790 1.00 77.12 92 ALA A N 1
ATOM 708 C CA . ALA A 1 92 ? 12.608 9.140 -1.139 1.00 77.12 92 ALA A CA 1
ATOM 709 C C . ALA A 1 92 ? 14.110 8.838 -1.290 1.00 77.12 92 ALA A C 1
ATOM 711 O O . ALA A 1 92 ? 14.840 9.712 -1.763 1.00 77.12 92 ALA A O 1
ATOM 712 N N . ASP A 1 93 ? 14.572 7.643 -0.911 1.00 76.06 93 ASP A N 1
ATOM 713 C CA . ASP A 1 93 ? 15.966 7.237 -1.051 1.00 76.06 93 ASP A CA 1
ATOM 714 C C . ASP A 1 93 ? 16.299 6.991 -2.531 1.00 76.06 93 ASP A C 1
ATOM 716 O O . ASP A 1 93 ? 15.850 6.044 -3.184 1.00 76.06 93 ASP A O 1
ATOM 720 N N . TYR A 1 94 ? 17.069 7.915 -3.099 1.00 64.94 94 TYR A N 1
ATOM 721 C CA . TYR A 1 94 ? 17.458 7.894 -4.502 1.00 64.94 94 TYR A CA 1
ATOM 722 C C . TYR A 1 94 ? 18.656 6.970 -4.698 1.00 64.94 94 TYR A C 1
ATOM 724 O O . TYR A 1 94 ? 19.776 7.294 -4.299 1.00 64.94 94 TYR A O 1
ATOM 732 N N . ARG A 1 95 ? 18.462 5.851 -5.403 1.00 66.62 95 ARG A N 1
ATOM 733 C CA . ARG A 1 95 ? 19.579 4.974 -5.778 1.00 66.62 95 ARG A CA 1
ATOM 734 C C . ARG A 1 95 ? 20.124 5.384 -7.144 1.00 66.62 95 ARG A C 1
ATOM 736 O O . ARG A 1 95 ? 19.391 5.454 -8.126 1.00 66.62 95 ARG A O 1
ATOM 743 N N . GLN A 1 96 ? 21.440 5.599 -7.218 1.00 61.31 96 GLN A N 1
ATOM 744 C CA . GLN A 1 96 ? 22.179 6.033 -8.419 1.00 61.31 96 GLN A CA 1
ATOM 745 C C . GLN A 1 96 ? 21.976 5.126 -9.654 1.00 61.31 96 GLN A C 1
ATOM 747 O O . GLN A 1 96 ? 22.298 5.519 -10.771 1.00 61.31 96 GLN A O 1
ATOM 752 N N . TYR A 1 97 ? 21.432 3.923 -9.462 1.00 68.81 97 TYR A N 1
ATOM 753 C CA . TYR A 1 97 ? 21.255 2.892 -10.485 1.00 68.81 97 TYR A CA 1
ATOM 754 C C . TYR A 1 97 ? 19.824 2.789 -11.041 1.00 68.81 97 TYR A C 1
ATOM 756 O O . TYR A 1 97 ? 19.516 1.817 -11.726 1.00 68.81 97 TYR A O 1
ATOM 764 N N . MET A 1 98 ? 18.945 3.746 -10.729 1.00 81.69 98 MET A N 1
ATOM 765 C CA . MET A 1 98 ? 17.567 3.787 -11.235 1.00 81.69 98 MET A CA 1
ATOM 766 C C . MET A 1 98 ? 17.486 4.486 -12.598 1.00 81.69 98 MET A C 1
ATOM 768 O O . MET A 1 98 ? 18.213 5.447 -12.863 1.00 81.69 98 MET A O 1
ATOM 772 N N . SER A 1 99 ? 16.586 4.025 -13.468 1.00 85.31 99 SER A N 1
ATOM 773 C CA . SER A 1 99 ? 16.366 4.640 -14.780 1.00 85.31 99 SER A CA 1
ATOM 774 C C . SER A 1 99 ? 15.744 6.044 -14.657 1.00 85.31 99 SER A C 1
ATOM 776 O O . SER A 1 99 ? 15.010 6.319 -13.705 1.00 85.31 99 SER A O 1
ATOM 778 N N . PRO A 1 100 ? 15.975 6.961 -15.619 1.00 85.81 100 PRO A N 1
ATOM 779 C CA . PRO A 1 100 ? 15.382 8.302 -15.580 1.00 85.81 100 PRO A CA 1
ATOM 780 C C . PRO A 1 100 ? 13.848 8.312 -15.502 1.00 85.81 100 PRO A C 1
ATOM 782 O O . PRO A 1 100 ? 13.276 9.166 -14.822 1.00 85.81 100 PRO A O 1
ATOM 785 N N . ASP A 1 101 ? 13.187 7.363 -16.169 1.00 83.94 101 ASP A N 1
ATOM 786 C CA . ASP A 1 101 ? 11.728 7.236 -16.143 1.00 83.94 101 ASP A CA 1
ATOM 787 C C . ASP A 1 101 ? 11.234 6.778 -14.767 1.00 83.94 101 ASP A C 1
ATOM 789 O O . ASP A 1 101 ? 10.337 7.404 -14.199 1.00 83.94 101 ASP A O 1
ATOM 793 N N . TYR A 1 102 ? 11.888 5.773 -14.173 1.00 84.94 102 TYR A N 1
ATOM 794 C CA . TYR A 1 102 ? 11.612 5.354 -12.800 1.00 84.94 102 TYR A CA 1
ATOM 795 C C . TYR A 1 102 ? 11.787 6.510 -11.814 1.00 84.94 102 TYR A C 1
ATOM 797 O O . TYR A 1 102 ? 10.910 6.768 -10.995 1.00 84.94 102 TYR A O 1
ATOM 805 N N . LEU A 1 103 ? 12.888 7.256 -11.920 1.00 84.06 103 LEU A N 1
ATOM 806 C CA . LEU A 1 103 ? 13.178 8.398 -11.050 1.00 84.06 103 LEU A CA 1
ATOM 807 C C . LEU A 1 103 ? 12.123 9.503 -11.161 1.00 84.06 103 LEU A C 1
ATOM 809 O O . LEU A 1 103 ? 11.774 10.145 -10.168 1.00 84.06 103 LEU A O 1
ATOM 813 N N . LYS A 1 104 ? 11.602 9.749 -12.366 1.00 85.00 104 LYS A N 1
ATOM 814 C CA . LYS A 1 104 ? 10.554 10.748 -12.599 1.00 85.00 104 LYS A CA 1
ATOM 815 C C . LYS A 1 104 ? 9.255 10.375 -11.886 1.00 85.00 104 LYS A C 1
ATOM 817 O O . LYS A 1 104 ? 8.646 11.231 -11.235 1.00 85.00 104 LYS A O 1
ATOM 822 N N . ASP A 1 105 ? 8.842 9.124 -12.010 1.00 83.00 105 ASP A N 1
ATOM 823 C CA . ASP A 1 105 ? 7.607 8.619 -11.420 1.00 83.00 105 ASP A CA 1
ATOM 824 C C . ASP A 1 105 ? 7.752 8.400 -9.910 1.00 83.00 105 ASP A C 1
ATOM 826 O O . ASP A 1 105 ? 6.868 8.809 -9.158 1.00 83.00 105 ASP A O 1
ATOM 830 N N . GLN A 1 106 ? 8.904 7.906 -9.443 1.00 83.38 106 GLN A N 1
ATOM 831 C CA . GLN A 1 106 ? 9.276 7.892 -8.026 1.00 83.38 106 GLN A CA 1
ATOM 832 C C . GLN A 1 106 ? 9.179 9.303 -7.453 1.00 83.38 106 GLN A C 1
ATOM 834 O O . GLN A 1 106 ? 8.486 9.504 -6.471 1.00 83.38 106 GLN A O 1
ATOM 839 N N . LYS A 1 107 ? 9.766 10.320 -8.095 1.00 82.56 107 LYS A N 1
ATOM 840 C CA . LYS A 1 107 ? 9.677 11.710 -7.621 1.00 82.56 107 LYS A CA 1
ATOM 841 C C . LYS A 1 107 ? 8.240 12.229 -7.571 1.00 82.56 107 LYS A C 1
ATOM 843 O O . LYS A 1 107 ? 7.908 13.043 -6.706 1.00 82.56 107 LYS A O 1
ATOM 848 N N . LYS A 1 108 ? 7.379 11.815 -8.505 1.00 81.88 108 LYS A N 1
ATOM 849 C CA . LYS A 1 108 ? 5.946 12.129 -8.441 1.00 81.88 108 LYS A CA 1
ATOM 850 C C . LYS A 1 108 ? 5.324 11.480 -7.204 1.00 81.88 108 LYS A C 1
ATOM 852 O O . LYS A 1 108 ? 4.736 12.206 -6.404 1.00 81.88 108 LYS A O 1
ATOM 857 N N . PHE A 1 109 ? 5.553 10.186 -7.020 1.00 80.81 109 PHE A N 1
ATOM 858 C CA . PHE A 1 109 ? 5.072 9.421 -5.879 1.00 80.81 109 PHE A CA 1
ATOM 859 C C . PHE A 1 109 ? 5.592 10.000 -4.549 1.00 80.81 109 PHE A C 1
ATOM 861 O O . PHE A 1 109 ? 4.799 10.341 -3.680 1.00 80.81 109 PHE A O 1
ATOM 868 N N . SER A 1 110 ? 6.890 10.290 -4.418 1.00 80.69 110 SER A N 1
ATOM 869 C CA . SER A 1 110 ? 7.499 10.933 -3.244 1.00 80.69 110 SER A CA 1
ATOM 870 C C . SER A 1 110 ? 6.860 12.276 -2.883 1.00 80.69 110 SER A C 1
ATOM 872 O O . SER A 1 110 ? 6.779 12.607 -1.704 1.00 80.69 110 SER A O 1
ATOM 874 N N . ARG A 1 111 ? 6.387 13.073 -3.854 1.00 80.81 111 ARG A N 1
ATOM 875 C CA . ARG A 1 111 ? 5.681 14.336 -3.554 1.00 80.81 111 ARG A CA 1
ATOM 876 C C . ARG A 1 111 ? 4.295 14.098 -2.969 1.00 80.81 111 ARG A C 1
ATOM 878 O O . ARG A 1 111 ? 3.919 14.778 -2.017 1.00 80.81 111 ARG A O 1
ATOM 885 N N . GLU A 1 112 ? 3.551 13.151 -3.530 1.00 79.75 112 GLU A N 1
ATOM 886 C CA . GLU A 1 112 ? 2.240 12.747 -3.009 1.00 79.75 112 GLU A CA 1
ATOM 887 C C . GLU A 1 112 ? 2.393 12.200 -1.583 1.00 79.75 112 GLU A C 1
ATOM 889 O O . GLU A 1 112 ? 1.666 12.591 -0.670 1.00 79.75 112 GLU A O 1
ATOM 894 N N . LEU A 1 113 ? 3.438 11.406 -1.362 1.00 79.44 113 LEU A N 1
ATOM 895 C CA . LEU A 1 113 ? 3.815 10.888 -0.056 1.00 79.44 113 LEU A CA 1
ATOM 896 C C . LEU A 1 113 ? 4.246 11.974 0.922 1.00 79.44 113 LEU A C 1
ATOM 898 O O . LEU A 1 113 ? 3.810 11.952 2.064 1.00 79.44 113 LEU A O 1
ATOM 902 N N . ALA A 1 114 ? 5.036 12.961 0.505 1.00 78.81 114 ALA A N 1
ATOM 903 C CA . ALA A 1 114 ? 5.411 14.078 1.370 1.00 78.81 114 ALA A CA 1
ATOM 904 C C . ALA A 1 114 ? 4.177 14.863 1.854 1.00 78.81 114 ALA A C 1
ATOM 906 O O . ALA A 1 114 ? 4.110 15.254 3.021 1.00 78.81 114 ALA A O 1
ATOM 907 N N . ALA A 1 115 ? 3.166 15.033 0.995 1.00 81.25 115 ALA A N 1
ATOM 908 C CA . ALA A 1 115 ? 1.893 15.638 1.385 1.00 81.25 115 ALA A CA 1
ATOM 909 C C . ALA A 1 115 ? 1.108 14.767 2.385 1.00 81.25 115 ALA A C 1
ATOM 911 O O . ALA A 1 115 ? 0.408 15.306 3.244 1.00 81.25 115 ALA A O 1
ATOM 912 N N . LEU A 1 116 ? 1.232 13.437 2.310 1.00 79.88 116 LEU A N 1
ATOM 913 C CA . LEU A 1 116 ? 0.700 12.522 3.324 1.00 79.88 116 LEU A CA 1
ATOM 914 C C . LEU A 1 116 ? 1.517 12.582 4.625 1.00 79.88 116 LEU A C 1
ATOM 916 O O . LEU A 1 116 ? 0.914 12.679 5.690 1.00 79.88 116 LEU A O 1
ATOM 920 N N . LYS A 1 117 ? 2.856 12.633 4.559 1.00 81.75 117 LYS A N 1
ATOM 921 C CA . LYS A 1 117 ? 3.760 12.776 5.719 1.00 81.75 117 LYS A CA 1
ATOM 922 C C . LYS A 1 117 ? 3.417 14.007 6.542 1.00 81.75 117 LYS A C 1
ATOM 924 O O . LYS A 1 117 ? 3.327 13.921 7.756 1.00 81.75 117 LYS A O 1
ATOM 929 N N . ALA A 1 118 ? 3.157 15.136 5.882 1.00 84.06 118 ALA A N 1
ATOM 930 C CA . ALA A 1 118 ? 2.774 16.379 6.549 1.00 84.06 118 ALA A CA 1
ATOM 931 C C . ALA A 1 118 ? 1.458 16.265 7.343 1.00 84.06 118 ALA A C 1
ATOM 933 O O . ALA A 1 118 ? 1.236 17.030 8.279 1.00 84.06 118 ALA A O 1
ATOM 934 N N . LYS A 1 119 ? 0.585 15.315 6.984 1.00 84.12 119 LYS A N 1
ATOM 935 C CA . LYS A 1 119 ? -0.645 15.027 7.731 1.00 84.12 119 LYS A CA 1
ATOM 936 C C . LYS A 1 119 ? -0.394 14.101 8.915 1.00 84.12 119 LYS A C 1
ATOM 938 O O . LYS A 1 119 ? -1.185 14.127 9.848 1.00 84.12 119 LYS A O 1
ATOM 943 N N . VAL A 1 120 ? 0.687 13.319 8.901 1.00 82.50 120 VAL A N 1
ATOM 944 C CA . VAL A 1 120 ? 1.070 12.423 9.994 1.00 82.50 120 VAL A CA 1
ATOM 945 C C . VAL A 1 120 ? 1.724 13.242 11.100 1.00 82.50 120 VAL A C 1
ATOM 947 O O . VAL A 1 120 ? 2.897 13.594 11.041 1.00 82.50 120 VAL A O 1
ATOM 950 N N . ASN A 1 121 ? 0.938 13.562 12.121 1.00 85.38 121 ASN A N 1
ATOM 951 C CA . ASN A 1 121 ? 1.397 14.228 13.333 1.00 85.38 121 ASN A CA 1
ATOM 952 C C . ASN A 1 121 ? 1.007 13.393 14.569 1.00 85.38 121 ASN A C 1
ATOM 954 O O . ASN A 1 121 ? 0.115 12.551 14.466 1.00 85.38 121 ASN A O 1
ATOM 958 N N . PRO A 1 122 ? 1.629 13.612 15.742 1.00 86.56 122 PRO A N 1
ATOM 959 C CA . PRO A 1 122 ? 1.325 12.841 16.953 1.00 86.56 122 PRO A CA 1
ATOM 960 C C . PRO A 1 122 ? -0.134 12.913 17.430 1.00 86.56 122 PRO A C 1
ATOM 962 O O . PRO A 1 122 ? -0.539 12.114 18.266 1.00 86.56 122 PRO A O 1
ATOM 965 N N . SER A 1 123 ? -0.922 13.865 16.929 1.00 89.38 123 SER A N 1
ATOM 966 C CA . SER A 1 123 ? -2.323 14.071 17.302 1.00 89.38 123 SER A CA 1
ATOM 967 C C . SER A 1 123 ? -3.323 13.471 16.311 1.00 89.38 123 SER A C 1
ATOM 969 O O . SER A 1 123 ? -4.524 13.634 16.523 1.00 89.38 123 SER A O 1
ATOM 971 N N . ILE A 1 124 ? -2.878 12.789 15.245 1.00 91.88 124 ILE A N 1
ATOM 972 C CA . ILE A 1 124 ? -3.815 12.140 14.320 1.00 91.88 124 ILE A CA 1
ATOM 973 C C . ILE A 1 124 ? -4.576 11.014 15.012 1.00 91.88 124 ILE A C 1
ATOM 975 O O . ILE A 1 124 ? -4.038 10.240 15.805 1.00 91.88 124 ILE A O 1
ATOM 979 N N . THR A 1 125 ? -5.837 10.877 14.643 1.00 93.12 125 THR A N 1
ATOM 980 C CA . THR A 1 125 ? -6.673 9.750 15.040 1.00 93.12 125 THR A CA 1
ATOM 981 C C . THR A 1 125 ? -6.367 8.513 14.193 1.00 93.12 125 THR A C 1
ATOM 983 O O . THR A 1 125 ? -5.866 8.595 13.067 1.00 93.12 125 THR A O 1
ATOM 986 N N . LEU A 1 126 ? -6.727 7.334 14.708 1.00 91.94 126 LEU A N 1
ATOM 987 C CA . LEU A 1 126 ? -6.621 6.079 13.959 1.00 91.94 126 LEU A CA 1
ATOM 988 C C . LEU A 1 126 ? -7.434 6.111 12.654 1.00 91.94 126 LEU A C 1
ATOM 990 O O . LEU A 1 126 ? -6.993 5.588 11.633 1.00 91.94 126 LEU A O 1
ATOM 994 N N . ASP A 1 127 ? -8.597 6.762 12.662 1.00 91.56 127 ASP A N 1
ATOM 995 C CA . ASP A 1 127 ? -9.428 6.908 11.466 1.00 91.56 127 ASP A CA 1
ATOM 996 C C . ASP A 1 127 ? -8.783 7.802 10.407 1.00 91.56 127 ASP A C 1
ATOM 998 O O . ASP A 1 127 ? -8.845 7.491 9.216 1.00 91.56 127 ASP A O 1
ATOM 1002 N N . GLU A 1 128 ? -8.127 8.889 10.811 1.00 91.44 128 GLU A N 1
ATOM 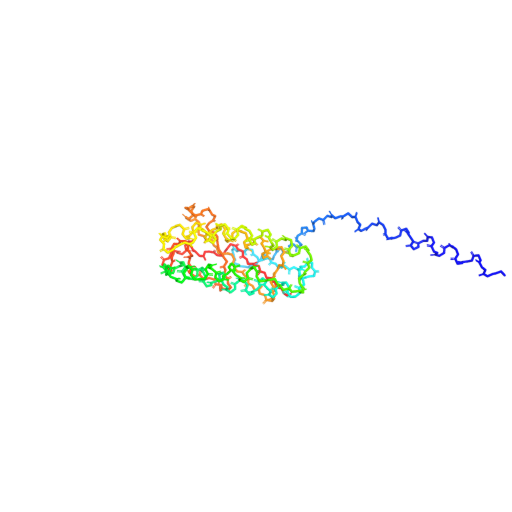1003 C CA . GLU A 1 128 ? -7.344 9.718 9.892 1.00 91.44 128 GLU A CA 1
ATOM 1004 C C . GLU A 1 128 ? -6.158 8.940 9.320 1.00 91.44 128 GLU A C 1
ATOM 1006 O O . GLU A 1 128 ? -5.934 8.974 8.108 1.00 91.44 128 GLU A O 1
ATOM 1011 N N . ALA A 1 129 ? -5.455 8.167 10.151 1.00 91.56 129 ALA A N 1
ATOM 1012 C CA . ALA A 1 129 ? -4.365 7.314 9.692 1.00 91.56 129 ALA A CA 1
ATOM 1013 C C . ALA A 1 129 ? -4.832 6.246 8.687 1.00 91.56 129 ALA A C 1
ATOM 1015 O O . ALA A 1 129 ? -4.164 6.010 7.683 1.00 91.56 129 ALA A O 1
ATOM 1016 N N . ARG A 1 130 ? -6.014 5.650 8.885 1.00 92.44 130 ARG A N 1
ATOM 1017 C CA . ARG A 1 130 ? -6.619 4.699 7.933 1.00 92.44 130 ARG A CA 1
ATOM 1018 C C . ARG A 1 130 ? -6.986 5.343 6.595 1.00 92.44 130 ARG A C 1
ATOM 1020 O O . ARG A 1 130 ? -6.798 4.724 5.549 1.00 92.44 130 ARG A O 1
ATOM 1027 N N . LYS A 1 131 ? -7.459 6.594 6.598 1.00 90.00 131 LYS A N 1
ATOM 1028 C CA . LYS A 1 131 ? -7.713 7.364 5.362 1.00 90.00 131 LYS A CA 1
ATOM 1029 C C . LYS A 1 131 ? -6.416 7.684 4.615 1.00 90.00 131 LYS A C 1
ATOM 1031 O O . LYS A 1 131 ? -6.365 7.565 3.389 1.00 90.00 131 LYS A O 1
ATOM 1036 N N . ILE A 1 132 ? -5.366 8.051 5.352 1.00 89.31 132 ILE A N 1
ATOM 1037 C CA . ILE A 1 132 ? -4.019 8.254 4.800 1.00 89.31 132 ILE A CA 1
ATOM 1038 C C . ILE A 1 132 ? -3.516 6.951 4.174 1.00 89.31 132 ILE A C 1
ATOM 1040 O O . ILE A 1 132 ? -3.097 6.953 3.018 1.00 89.31 132 ILE A O 1
ATOM 1044 N N . PHE A 1 133 ? -3.639 5.834 4.895 1.00 91.31 133 PHE A N 1
ATOM 1045 C CA . PHE A 1 133 ? -3.268 4.516 4.396 1.00 91.31 133 PHE A CA 1
ATOM 1046 C C . PHE A 1 133 ? -4.023 4.136 3.125 1.00 91.31 133 PHE A C 1
ATOM 1048 O O . PHE A 1 133 ? -3.401 3.610 2.214 1.00 91.31 133 PHE A O 1
ATOM 1055 N N . SER A 1 134 ? -5.324 4.422 3.012 1.00 91.25 134 SER A N 1
ATOM 1056 C CA . SER A 1 134 ? -6.049 4.088 1.780 1.00 91.25 134 SER A CA 1
ATOM 1057 C C . SER A 1 134 ? -5.502 4.831 0.563 1.00 91.25 134 SER A C 1
ATOM 1059 O O . SER A 1 134 ? -5.292 4.224 -0.480 1.00 91.25 134 SER A O 1
ATOM 1061 N N . SER A 1 135 ? -5.204 6.126 0.714 1.00 88.12 135 SER A N 1
ATOM 1062 C CA . SER A 1 135 ? -4.582 6.917 -0.360 1.00 88.12 135 SER A CA 1
ATOM 1063 C C . SER A 1 135 ? -3.207 6.356 -0.741 1.00 88.12 135 SER A C 1
ATOM 1065 O O . SER A 1 135 ? -2.885 6.210 -1.917 1.00 88.12 135 SER A O 1
ATOM 1067 N N . LEU A 1 136 ? -2.407 6.005 0.270 1.00 88.31 136 LEU A N 1
ATOM 1068 C CA . LEU A 1 136 ? -1.087 5.405 0.098 1.00 88.31 136 LEU A CA 1
ATOM 1069 C C . LEU A 1 136 ? -1.160 4.047 -0.610 1.00 88.31 136 LEU A C 1
ATOM 1071 O O . LEU A 1 136 ? -0.368 3.773 -1.508 1.00 88.31 136 LEU A O 1
ATOM 1075 N N . ASN A 1 137 ? -2.107 3.205 -0.200 1.00 92.38 137 ASN A N 1
ATOM 1076 C CA . ASN A 1 137 ? -2.324 1.877 -0.747 1.00 92.38 137 ASN A CA 1
ATOM 1077 C C . ASN A 1 137 ? -2.604 1.940 -2.248 1.00 92.38 137 ASN A C 1
ATOM 1079 O O . ASN A 1 137 ? -1.991 1.193 -3.002 1.00 92.38 137 ASN A O 1
ATOM 1083 N N . ASP A 1 138 ? -3.464 2.856 -2.686 1.00 89.69 138 ASP A N 1
ATOM 1084 C CA . ASP A 1 138 ? -3.851 2.969 -4.094 1.00 89.69 138 ASP A CA 1
ATOM 1085 C C . ASP A 1 138 ? -2.662 3.341 -4.974 1.00 89.69 138 ASP A C 1
ATOM 1087 O O . ASP A 1 138 ? -2.374 2.664 -5.963 1.00 89.69 138 ASP A O 1
ATOM 1091 N N . HIS A 1 139 ? -1.906 4.359 -4.562 1.00 87.00 139 HIS A N 1
ATOM 1092 C CA . HIS A 1 139 ? -0.700 4.765 -5.276 1.00 87.00 139 HIS A CA 1
ATOM 1093 C C . HIS A 1 139 ? 0.354 3.655 -5.275 1.00 87.00 139 HIS A C 1
ATOM 1095 O O . HIS A 1 139 ? 0.991 3.399 -6.296 1.00 87.00 139 HIS A O 1
ATOM 1101 N N . PHE A 1 140 ? 0.515 2.942 -4.159 1.00 90.75 140 PHE A N 1
ATOM 1102 C CA . PHE A 1 140 ? 1.504 1.876 -4.077 1.00 90.75 140 PHE A CA 1
ATOM 1103 C C . PHE A 1 140 ? 1.107 0.629 -4.883 1.00 90.75 140 PHE A C 1
ATOM 1105 O O . PHE A 1 140 ? 1.966 -0.016 -5.482 1.00 90.75 140 PHE A O 1
ATOM 1112 N N . MET A 1 141 ? -0.189 0.320 -4.986 1.00 92.31 141 MET A N 1
ATOM 1113 C CA . MET A 1 141 ? -0.701 -0.712 -5.891 1.00 92.31 141 MET A CA 1
ATOM 1114 C C . MET A 1 141 ? -0.390 -0.375 -7.354 1.00 92.31 141 MET A C 1
ATOM 1116 O O . MET A 1 141 ? 0.060 -1.247 -8.097 1.00 92.31 141 MET A O 1
ATOM 1120 N N . GLU A 1 142 ? -0.605 0.872 -7.780 1.00 88.81 142 GLU A N 1
ATOM 1121 C CA . GLU A 1 142 ? -0.242 1.333 -9.130 1.00 88.81 142 GLU A CA 1
ATOM 1122 C C . GLU A 1 142 ? 1.269 1.256 -9.371 1.00 88.81 142 GLU A C 1
ATOM 1124 O O . GLU A 1 142 ? 1.714 0.809 -10.433 1.00 88.81 142 GLU A O 1
ATOM 1129 N N . TYR A 1 143 ? 2.057 1.623 -8.361 1.00 87.38 143 TYR A N 1
ATOM 1130 C CA . TYR A 1 143 ? 3.513 1.558 -8.395 1.00 87.38 143 TYR A CA 1
ATOM 1131 C C . TYR A 1 143 ? 4.017 0.119 -8.589 1.00 87.38 143 TYR A C 1
ATOM 1133 O O . TYR A 1 143 ? 4.773 -0.155 -9.520 1.00 87.38 143 TYR A O 1
ATOM 1141 N N . ILE A 1 144 ? 3.521 -0.833 -7.790 1.00 91.38 144 ILE A N 1
ATOM 1142 C CA . ILE A 1 144 ? 3.859 -2.262 -7.910 1.00 91.38 144 ILE A CA 1
ATOM 1143 C C . ILE A 1 144 ? 3.446 -2.825 -9.269 1.00 91.38 144 ILE A C 1
ATOM 1145 O O . ILE A 1 144 ? 4.205 -3.580 -9.872 1.00 91.38 144 ILE A O 1
ATOM 1149 N N . LYS A 1 145 ? 2.267 -2.458 -9.782 1.00 88.69 145 LYS A N 1
ATOM 1150 C CA . LYS A 1 145 ? 1.825 -2.902 -11.113 1.00 88.69 145 LYS A CA 1
ATOM 1151 C C . LYS A 1 145 ? 2.742 -2.394 -12.223 1.00 88.69 145 LYS A C 1
ATOM 1153 O O . LYS A 1 145 ? 2.970 -3.121 -13.182 1.00 88.69 145 LYS A O 1
ATOM 1158 N N . SER A 1 146 ? 3.253 -1.171 -12.091 1.00 86.19 146 SER A N 1
ATOM 1159 C CA . SER A 1 146 ? 4.071 -0.518 -13.119 1.00 86.19 146 SER A CA 1
ATOM 1160 C C . SER A 1 146 ? 5.506 -1.044 -13.154 1.00 86.19 146 SER A C 1
ATOM 1162 O O . SER A 1 146 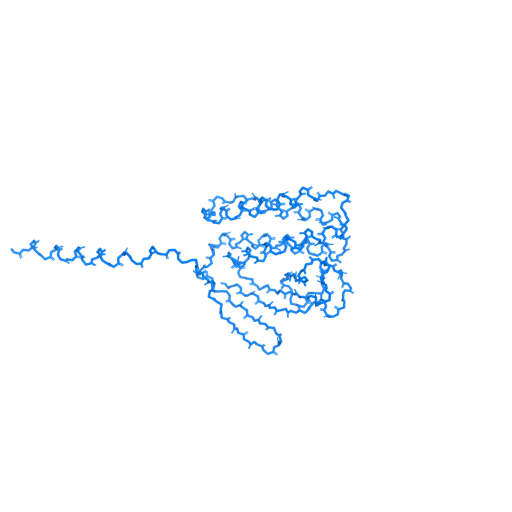? 6.050 -1.256 -14.234 1.00 86.19 146 SER A O 1
ATOM 1164 N N . TYR A 1 147 ? 6.115 -1.282 -11.988 1.00 88.38 147 TYR A N 1
ATOM 1165 C CA . TYR A 1 147 ? 7.534 -1.656 -11.897 1.00 88.38 147 TYR A CA 1
ATOM 1166 C C . TYR A 1 147 ? 7.775 -3.129 -11.581 1.00 88.38 147 TYR A C 1
ATOM 1168 O O . TYR A 1 147 ? 8.833 -3.670 -11.906 1.00 88.38 147 TYR A O 1
ATOM 1176 N N . GLY A 1 148 ? 6.787 -3.800 -10.998 1.00 91.00 148 GLY A N 1
ATOM 1177 C CA . GLY A 1 148 ? 6.916 -5.159 -10.505 1.00 91.00 148 GLY A CA 1
ATOM 1178 C C . GLY A 1 148 ? 7.707 -5.256 -9.203 1.00 91.00 148 GLY A C 1
ATOM 1179 O O . GLY A 1 148 ? 8.127 -4.264 -8.608 1.00 91.00 148 GLY A O 1
ATOM 1180 N N . MET A 1 149 ? 7.895 -6.492 -8.752 1.00 91.31 149 MET A N 1
ATOM 1181 C CA . MET A 1 149 ? 8.651 -6.836 -7.548 1.00 91.31 149 MET A CA 1
ATOM 1182 C C . MET A 1 149 ? 9.599 -7.994 -7.840 1.00 91.31 149 MET A C 1
ATOM 1184 O O . MET A 1 149 ? 9.412 -8.733 -8.808 1.00 91.31 149 MET A O 1
ATOM 1188 N N . TYR A 1 150 ? 10.615 -8.171 -7.000 1.00 89.12 150 TYR A N 1
ATOM 1189 C CA . TYR A 1 150 ? 11.585 -9.243 -7.182 1.00 89.12 150 TYR A CA 1
ATOM 1190 C C . TYR A 1 150 ? 11.074 -10.544 -6.546 1.00 89.12 150 TYR A C 1
ATOM 1192 O O . TYR A 1 150 ? 10.905 -10.596 -5.328 1.00 89.12 150 TYR A O 1
ATOM 1200 N N . ASN A 1 151 ? 10.817 -11.575 -7.366 1.00 88.62 151 ASN A N 1
ATOM 1201 C CA . ASN A 1 151 ? 10.425 -12.935 -6.965 1.00 88.62 151 ASN A CA 1
ATOM 1202 C C . ASN A 1 151 ? 9.415 -12.985 -5.796 1.00 88.62 151 ASN A C 1
ATOM 1204 O O . ASN A 1 151 ? 9.690 -13.535 -4.724 1.00 88.62 151 ASN A O 1
ATOM 1208 N N . LYS A 1 152 ? 8.244 -12.359 -5.974 1.00 92.06 152 LYS A N 1
ATOM 1209 C CA . LYS A 1 152 ? 7.252 -12.198 -4.900 1.00 92.06 152 LYS A CA 1
ATOM 1210 C C . LYS A 1 152 ? 5.842 -12.522 -5.363 1.00 92.06 152 LYS A C 1
ATOM 1212 O O . LYS A 1 152 ? 5.449 -12.227 -6.486 1.00 92.06 152 LYS A O 1
ATOM 1217 N N . THR A 1 153 ? 5.057 -13.108 -4.462 1.00 94.88 153 THR A N 1
ATOM 1218 C CA . THR A 1 153 ? 3.606 -13.247 -4.633 1.00 94.88 153 THR A CA 1
ATOM 1219 C C . THR A 1 153 ? 2.896 -12.319 -3.662 1.00 94.88 153 THR A C 1
ATOM 1221 O O . THR A 1 153 ? 3.137 -12.387 -2.458 1.00 94.88 153 THR A O 1
ATOM 1224 N N . ILE A 1 154 ? 2.015 -11.474 -4.187 1.00 96.31 154 ILE A N 1
ATOM 1225 C CA . ILE A 1 154 ? 1.189 -10.539 -3.425 1.00 96.31 154 ILE A CA 1
ATOM 1226 C C . ILE A 1 154 ? -0.270 -10.967 -3.535 1.00 96.31 154 ILE A C 1
ATOM 1228 O O . ILE A 1 154 ? -0.752 -11.292 -4.615 1.00 96.31 154 ILE A O 1
ATOM 1232 N N . TYR A 1 155 ? -0.986 -10.959 -2.423 1.00 96.06 155 TYR A N 1
ATOM 1233 C CA . TYR A 1 155 ? -2.420 -11.186 -2.344 1.00 96.06 155 TYR A CA 1
ATOM 1234 C C . TYR A 1 155 ? -3.108 -9.848 -2.114 1.00 96.06 155 TYR A C 1
ATOM 1236 O O . TYR A 1 155 ? -2.851 -9.181 -1.112 1.00 96.06 155 TYR A O 1
ATOM 1244 N N . VAL A 1 156 ? -3.993 -9.471 -3.030 1.00 95.31 156 VAL A N 1
ATOM 1245 C CA . VAL A 1 156 ? -4.901 -8.345 -2.837 1.00 95.31 156 VAL A CA 1
ATOM 1246 C C . VAL A 1 156 ? -6.114 -8.871 -2.090 1.00 95.31 156 VAL A C 1
ATOM 1248 O O . VAL A 1 156 ? -6.872 -9.700 -2.598 1.00 95.31 156 VAL A O 1
ATOM 1251 N N . LEU A 1 157 ? -6.262 -8.416 -0.859 1.00 93.69 157 LEU A N 1
ATOM 1252 C CA . LEU A 1 157 ? -7.354 -8.746 0.037 1.00 93.69 157 LEU A CA 1
ATOM 1253 C C . LEU A 1 157 ? -8.434 -7.671 -0.064 1.00 93.69 157 LEU A C 1
ATOM 1255 O O . LEU A 1 157 ? -8.143 -6.525 -0.405 1.00 93.69 157 LEU A O 1
ATOM 1259 N N . GLN A 1 158 ? -9.675 -8.049 0.223 1.00 90.75 158 GLN A N 1
ATOM 1260 C CA . GLN A 1 158 ? -10.829 -7.162 0.206 1.00 90.75 158 GLN A CA 1
ATOM 1261 C C . GLN A 1 158 ? -11.726 -7.350 1.429 1.00 90.75 158 GLN A C 1
ATOM 1263 O O . GLN A 1 158 ? -11.793 -8.436 2.014 1.00 90.75 158 GLN A O 1
ATOM 1268 N N . CYS A 1 159 ? -12.435 -6.279 1.772 1.00 87.38 159 CYS A N 1
ATOM 1269 C CA . CYS A 1 159 ? -13.501 -6.240 2.763 1.00 87.38 159 CYS A CA 1
ATOM 1270 C C . CYS A 1 159 ? -14.724 -5.587 2.127 1.00 87.38 159 CYS A C 1
ATOM 1272 O O . CYS A 1 159 ? -14.750 -4.374 1.916 1.00 87.38 159 CYS A O 1
ATOM 1274 N N . ASP A 1 160 ? -15.714 -6.418 1.791 1.00 76.44 160 ASP A N 1
ATOM 1275 C CA . ASP A 1 160 ? -16.901 -6.019 1.019 1.00 76.44 160 ASP A CA 1
ATOM 1276 C C . ASP A 1 160 ? -17.738 -4.948 1.754 1.00 76.44 160 ASP A C 1
ATOM 1278 O O . ASP A 1 160 ? -18.388 -4.110 1.124 1.00 76.44 160 ASP A O 1
ATOM 1282 N N . ASP A 1 161 ? -17.654 -4.932 3.086 1.00 69.94 161 ASP A N 1
ATOM 1283 C CA . ASP A 1 161 ? -18.464 -4.077 3.954 1.00 69.94 161 ASP A CA 1
ATOM 1284 C C . ASP A 1 161 ? -17.823 -2.716 4.261 1.00 69.94 161 ASP A C 1
ATOM 1286 O O . ASP A 1 161 ? -18.456 -1.852 4.872 1.00 69.94 161 ASP A O 1
ATOM 1290 N N . ASN A 1 162 ? -16.583 -2.469 3.822 1.00 68.69 162 ASN A N 1
ATOM 1291 C CA . ASN A 1 162 ? -15.868 -1.255 4.198 1.00 68.69 162 ASN A CA 1
ATOM 1292 C C . ASN A 1 162 ? -15.733 -0.238 3.063 1.00 68.69 162 ASN A C 1
ATOM 1294 O O . ASN A 1 162 ? -14.707 -0.140 2.390 1.00 68.69 162 ASN A O 1
ATOM 1298 N N . LYS A 1 163 ? -16.769 0.593 2.921 1.00 66.56 163 LYS A N 1
ATOM 1299 C CA . LYS A 1 163 ? -16.746 1.793 2.066 1.00 66.56 163 LYS A CA 1
ATOM 1300 C C . LYS A 1 163 ? -16.204 3.038 2.776 1.00 66.56 163 LYS A C 1
ATOM 1302 O O . LYS A 1 163 ? -15.963 4.048 2.122 1.00 66.56 163 LYS A O 1
ATOM 1307 N N . ALA A 1 164 ? -16.019 2.993 4.098 1.00 67.88 164 ALA A N 1
ATOM 1308 C CA . ALA A 1 164 ? -15.729 4.179 4.911 1.00 67.88 164 ALA A CA 1
ATOM 1309 C C . ALA A 1 164 ? -14.359 4.808 4.608 1.00 67.88 164 ALA A C 1
ATOM 1311 O O . ALA A 1 164 ? -14.175 6.009 4.809 1.00 67.88 164 ALA A O 1
ATOM 1312 N N . TYR A 1 165 ? -13.417 4.014 4.094 1.00 69.62 165 TYR A N 1
ATOM 1313 C CA . TYR A 1 165 ? -12.059 4.468 3.786 1.00 69.62 165 TYR A CA 1
ATOM 1314 C C . TYR A 1 165 ? -11.740 4.482 2.284 1.00 69.62 165 TYR A C 1
ATOM 1316 O O . TYR A 1 165 ? -10.601 4.741 1.928 1.00 69.62 165 TYR A O 1
ATOM 1324 N N . GLY A 1 166 ? -12.728 4.267 1.405 1.00 67.94 166 GLY A N 1
ATOM 1325 C CA . GLY A 1 166 ? -12.551 4.290 -0.049 1.00 67.94 166 GLY A CA 1
ATOM 1326 C C . GLY A 1 166 ? -12.892 2.949 -0.686 1.00 67.94 166 GLY A C 1
ATOM 1327 O O . GLY A 1 166 ? -14.055 2.682 -0.982 1.00 67.94 166 GLY A O 1
ATOM 1328 N N . ASN A 1 167 ? -11.880 2.116 -0.920 1.00 70.00 167 ASN A N 1
ATOM 1329 C CA . ASN A 1 167 ? -11.989 0.929 -1.769 1.00 70.00 167 ASN A CA 1
ATOM 1330 C C . ASN A 1 167 ? -11.883 -0.415 -1.023 1.00 70.00 167 ASN A C 1
ATOM 1332 O O . ASN A 1 167 ? -12.147 -1.447 -1.627 1.00 70.00 167 ASN A O 1
ATOM 1336 N N . GLY A 1 168 ? -11.575 -0.426 0.279 1.00 85.31 168 GLY A N 1
ATOM 1337 C CA . GLY A 1 168 ? -11.647 -1.636 1.110 1.00 85.31 168 GLY A CA 1
ATOM 1338 C C . GLY A 1 168 ? -10.690 -2.757 0.682 1.00 85.31 168 GLY A C 1
ATOM 1339 O O . GLY A 1 168 ? -10.920 -3.914 1.036 1.00 85.31 168 GLY A O 1
ATOM 1340 N N . PHE A 1 169 ? -9.636 -2.428 -0.075 1.00 91.69 169 PHE A N 1
ATOM 1341 C CA . PHE A 1 169 ? -8.622 -3.367 -0.556 1.00 91.69 169 PHE A CA 1
ATOM 1342 C C . PHE A 1 169 ? -7.270 -3.093 0.099 1.00 91.69 169 PHE A C 1
ATOM 1344 O O . PHE A 1 169 ? -6.931 -1.947 0.361 1.00 91.69 169 PHE A O 1
ATOM 1351 N N . TRP A 1 170 ? -6.469 -4.129 0.328 1.00 94.81 170 TRP A N 1
ATOM 1352 C CA . TRP A 1 170 ? -5.076 -3.984 0.762 1.00 94.81 170 TRP A CA 1
ATOM 1353 C C . TRP A 1 170 ? -4.242 -5.170 0.285 1.00 94.81 170 TRP A C 1
ATOM 1355 O O . TRP A 1 170 ? -4.774 -6.182 -0.165 1.00 94.81 170 TRP A O 1
ATOM 1365 N N . MET A 1 171 ? -2.925 -5.058 0.381 1.00 96.31 171 MET A N 1
ATOM 1366 C CA . MET A 1 171 ? -1.989 -6.090 -0.048 1.00 96.31 171 MET A CA 1
ATOM 1367 C C . MET A 1 171 ? -1.428 -6.867 1.146 1.00 96.31 171 MET A C 1
ATOM 1369 O O . MET A 1 171 ? -1.291 -6.349 2.255 1.00 96.31 171 MET A O 1
ATOM 1373 N N . SER A 1 172 ? -1.082 -8.129 0.914 1.00 96.25 172 SER A N 1
ATOM 1374 C CA . SER A 1 172 ? -0.306 -8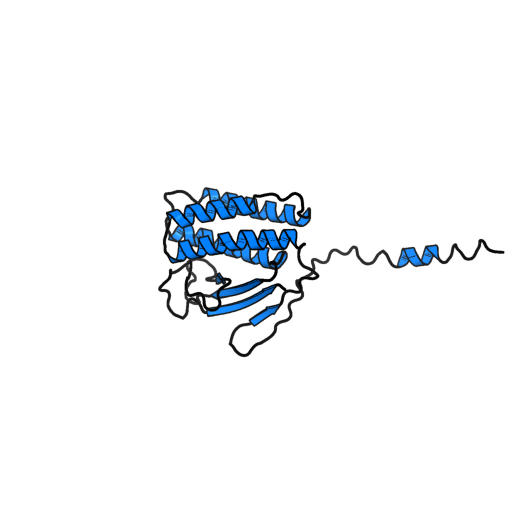.953 1.839 1.00 96.25 172 SER A CA 1
ATOM 1375 C C . SER A 1 172 ? 0.555 -9.943 1.070 1.00 96.25 172 SER A C 1
ATOM 1377 O O . SER A 1 172 ? 0.184 -10.380 -0.013 1.00 96.25 172 SER A O 1
ATOM 1379 N N . ASP A 1 173 ? 1.693 -10.340 1.624 1.00 96.06 173 ASP A N 1
ATOM 1380 C CA . ASP A 1 173 ? 2.448 -11.506 1.152 1.00 96.06 173 ASP A CA 1
ATOM 1381 C C . ASP A 1 173 ? 2.045 -12.807 1.862 1.00 96.06 173 ASP A C 1
ATOM 1383 O O . ASP A 1 173 ? 2.514 -13.889 1.509 1.00 96.06 173 ASP A O 1
ATOM 1387 N N . ILE A 1 174 ? 1.115 -12.727 2.816 1.00 94.56 174 ILE A N 1
ATOM 1388 C CA . ILE A 1 174 ? 0.547 -13.881 3.502 1.00 94.56 174 ILE A CA 1
ATOM 1389 C C . ILE A 1 174 ? -0.813 -14.210 2.893 1.00 94.56 174 ILE A C 1
ATOM 1391 O O . ILE A 1 174 ? -1.749 -13.407 2.890 1.00 94.56 174 ILE A O 1
ATOM 1395 N N . LYS A 1 175 ? -0.951 -15.448 2.418 1.00 91.56 175 LYS A N 1
ATOM 1396 C CA . LYS A 1 175 ? -2.240 -15.970 1.966 1.00 91.56 175 LYS A CA 1
ATOM 1397 C C . LYS A 1 175 ? -3.216 -16.034 3.146 1.00 91.56 175 LYS A C 1
ATOM 1399 O O . LYS A 1 175 ? -2.901 -16.645 4.163 1.00 91.56 175 LYS A O 1
ATOM 1404 N N . ASN A 1 176 ? -4.419 -15.485 2.974 1.00 86.88 176 ASN A N 1
ATOM 1405 C CA . ASN A 1 176 ? -5.456 -15.392 4.015 1.00 86.88 176 ASN A CA 1
ATOM 1406 C C . ASN A 1 176 ? -5.032 -14.566 5.246 1.00 86.88 176 ASN A C 1
ATOM 1408 O O . ASN A 1 176 ? -5.340 -14.930 6.383 1.00 86.88 176 ASN A O 1
ATOM 1412 N N . ASP A 1 177 ? -4.307 -13.468 5.036 1.00 91.94 177 ASP A N 1
ATOM 1413 C CA . ASP A 1 177 ? -3.958 -12.542 6.111 1.00 91.94 177 ASP A CA 1
ATOM 1414 C C . ASP A 1 177 ? -5.204 -11.864 6.702 1.00 91.94 177 ASP A C 1
ATOM 1416 O O . ASP A 1 177 ? -5.868 -11.068 6.040 1.00 91.94 177 ASP A O 1
ATOM 1420 N N . LYS A 1 178 ? -5.496 -12.161 7.971 1.00 90.38 178 LYS A N 1
ATOM 1421 C CA . LYS A 1 178 ? -6.664 -11.633 8.694 1.00 90.38 178 LYS A CA 1
ATOM 1422 C C . LYS A 1 178 ? -6.459 -10.222 9.251 1.00 90.38 178 LYS A C 1
ATOM 1424 O O . LYS A 1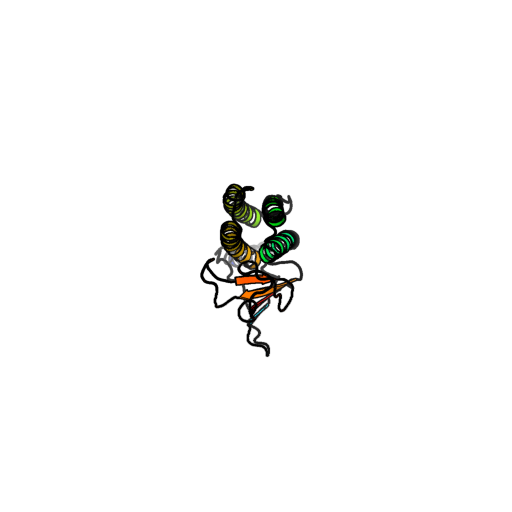 178 ? -7.394 -9.623 9.772 1.00 90.38 178 LYS A O 1
ATOM 1429 N N . ARG A 1 179 ? -5.238 -9.683 9.177 1.00 92.25 179 ARG A N 1
ATOM 1430 C CA . ARG A 1 179 ? -4.908 -8.348 9.695 1.00 92.25 179 ARG A CA 1
ATOM 1431 C C . ARG A 1 179 ? -5.389 -7.287 8.714 1.00 92.25 179 ARG A C 1
ATOM 1433 O O . ARG A 1 179 ? -4.677 -6.956 7.759 1.00 92.25 179 ARG A O 1
ATOM 1440 N N . ASN A 1 180 ? -6.585 -6.770 8.976 1.00 92.62 180 ASN A N 1
ATOM 1441 C CA . ASN A 1 180 ? -7.212 -5.719 8.192 1.00 92.62 180 ASN A CA 1
ATOM 1442 C C . ASN A 1 180 ? -6.782 -4.334 8.726 1.00 92.62 180 ASN A C 1
ATOM 1444 O O . ASN A 1 180 ? -7.063 -4.021 9.888 1.00 92.62 180 ASN A O 1
ATOM 1448 N N . PRO A 1 181 ? -6.111 -3.492 7.921 1.00 93.06 181 PRO A N 1
ATOM 1449 C CA . PRO A 1 181 ? -5.644 -2.177 8.369 1.00 93.06 181 PRO A CA 1
ATOM 1450 C C . PRO A 1 181 ? -6.797 -1.204 8.671 1.00 93.06 181 PRO A C 1
ATOM 1452 O O . PRO A 1 181 ? -6.638 -0.274 9.461 1.00 93.06 181 PRO A O 1
ATOM 1455 N N . TYR A 1 182 ? -7.975 -1.426 8.091 1.00 91.81 182 TYR A N 1
ATOM 1456 C CA . TYR A 1 182 ? -9.118 -0.528 8.196 1.00 91.81 182 TYR A CA 1
ATOM 1457 C C . TYR A 1 182 ? -10.047 -0.841 9.368 1.00 91.81 182 TYR A C 1
ATOM 1459 O O . TYR A 1 182 ? -10.632 0.070 9.942 1.00 91.81 182 TYR A O 1
ATOM 1467 N N . THR A 1 183 ? -10.201 -2.114 9.726 1.00 89.19 183 THR A N 1
ATOM 1468 C CA . THR A 1 183 ? -11.156 -2.556 10.763 1.00 89.19 183 THR A CA 1
ATOM 1469 C C . THR A 1 183 ? -10.491 -3.275 11.935 1.00 89.19 183 THR A C 1
ATOM 1471 O O . THR A 1 183 ? -11.116 -3.456 12.975 1.00 89.19 183 THR A O 1
ATOM 1474 N N . GLY A 1 184 ? -9.204 -3.612 11.822 1.00 88.75 184 GLY A N 1
ATOM 1475 C CA . GLY A 1 184 ? -8.415 -4.233 12.885 1.00 88.75 184 GLY A CA 1
ATOM 1476 C C . GLY A 1 184 ? -8.290 -5.757 12.783 1.00 88.75 184 GLY A C 1
ATOM 1477 O O . GLY A 1 184 ? -8.811 -6.391 11.865 1.00 88.75 184 GLY A O 1
ATOM 1478 N N . GLU A 1 185 ? -7.579 -6.367 13.735 1.00 83.25 185 GLU A N 1
ATOM 1479 C CA . GLU A 1 185 ? -7.274 -7.815 13.732 1.00 83.25 185 GLU A CA 1
ATOM 1480 C C . GLU A 1 185 ? -8.500 -8.729 13.930 1.00 83.25 185 GLU A C 1
ATOM 1482 O O . GLU A 1 185 ? -8.467 -9.885 13.516 1.00 83.25 185 GLU A O 1
ATOM 1487 N N . ASN A 1 186 ? -9.595 -8.214 14.497 1.00 70.81 186 ASN A N 1
ATOM 1488 C CA . ASN A 1 186 ? -10.815 -8.978 14.803 1.00 70.81 186 ASN A CA 1
ATOM 1489 C C . ASN A 1 186 ? -11.945 -8.738 13.792 1.00 70.81 186 ASN A C 1
ATOM 1491 O O . ASN A 1 186 ? -13.124 -8.768 14.139 1.00 70.81 186 ASN A O 1
ATOM 1495 N N . SER A 1 187 ? -11.584 -8.464 12.543 1.00 73.50 187 SER A N 1
ATOM 1496 C CA . SER A 1 187 ? -12.561 -8.272 11.471 1.00 73.50 187 SER A CA 1
ATOM 1497 C C . SER A 1 187 ? -13.236 -9.599 11.117 1.00 73.50 187 SER A C 1
ATOM 1499 O O . SER A 1 187 ? -12.593 -10.653 11.158 1.00 73.50 187 SER A O 1
ATOM 1501 N N . GLY A 1 188 ? -14.524 -9.562 10.771 1.00 74.25 188 GLY A N 1
ATOM 1502 C CA . GLY A 1 188 ? -15.249 -10.762 10.367 1.00 74.25 188 GLY A CA 1
ATOM 1503 C C . GLY A 1 188 ? -14.705 -11.378 9.066 1.00 74.25 188 GLY A C 1
ATOM 1504 O O . GLY A 1 188 ? -13.886 -10.772 8.362 1.00 74.25 188 GLY A O 1
ATOM 1505 N N . PRO A 1 189 ? -15.083 -12.632 8.759 1.00 72.69 189 PRO A N 1
ATOM 1506 C CA . PRO A 1 189 ? -14.569 -13.401 7.620 1.00 72.69 189 PRO A CA 1
ATOM 1507 C C . PRO A 1 189 ? -14.772 -12.760 6.244 1.00 72.69 189 PRO A C 1
ATOM 1509 O O . PRO A 1 189 ? -14.028 -13.036 5.303 1.00 72.69 189 PRO A O 1
ATOM 1512 N N . GLU A 1 190 ? -15.755 -11.883 6.120 1.00 78.75 190 GLU A N 1
ATOM 1513 C CA . GLU A 1 190 ? -16.026 -11.062 4.948 1.00 78.75 190 GLU A CA 1
ATOM 1514 C C . GLU A 1 190 ? -14.953 -9.999 4.666 1.00 78.75 190 GLU A C 1
ATOM 1516 O O . GLU A 1 190 ? -14.879 -9.489 3.548 1.00 78.75 190 GLU A O 1
ATOM 1521 N N . CYS A 1 191 ? -14.074 -9.737 5.637 1.00 81.44 191 CYS A N 1
ATOM 1522 C CA . CYS A 1 191 ? -13.087 -8.664 5.614 1.00 81.44 191 CYS A CA 1
ATOM 1523 C C . CYS A 1 191 ? -11.635 -9.125 5.510 1.00 81.44 191 CYS A C 1
ATOM 1525 O O . CYS A 1 191 ? -10.738 -8.434 5.996 1.00 81.44 191 CYS A O 1
ATOM 1527 N N . TYR A 1 192 ? -11.404 -10.270 4.861 1.00 85.31 192 TYR A N 1
ATOM 1528 C CA . TYR A 1 192 ? -10.086 -10.731 4.397 1.00 85.31 192 TYR A CA 1
ATOM 1529 C C . TYR A 1 192 ? -10.184 -11.717 3.216 1.00 85.31 192 TYR A C 1
ATOM 1531 O O . TYR A 1 192 ? -9.377 -12.642 3.079 1.00 85.31 192 TYR A O 1
ATOM 1539 N N . LYS A 1 193 ? -11.180 -11.542 2.336 1.00 89.50 193 LYS A N 1
ATOM 1540 C CA . LYS A 1 193 ? -11.298 -12.355 1.115 1.00 89.50 193 LYS A CA 1
ATOM 1541 C C . LYS A 1 193 ? -10.180 -11.990 0.145 1.00 89.50 193 LYS A C 1
ATOM 1543 O O . LYS A 1 193 ? -9.871 -10.817 -0.026 1.00 89.50 193 LYS A O 1
ATOM 1548 N N . ILE A 1 194 ? -9.595 -12.978 -0.524 1.00 92.06 194 ILE A N 1
ATOM 1549 C CA . ILE A 1 194 ? -8.629 -12.713 -1.594 1.00 92.06 194 ILE A CA 1
ATOM 1550 C C . ILE A 1 194 ? -9.416 -12.326 -2.846 1.00 92.06 194 ILE A C 1
ATOM 1552 O O . ILE A 1 194 ? -10.246 -13.104 -3.309 1.00 92.06 194 ILE A O 1
ATOM 1556 N N . LYS A 1 195 ? -9.148 -11.136 -3.381 1.00 91.69 195 LYS A N 1
ATOM 1557 C CA . LYS A 1 195 ? -9.691 -10.650 -4.653 1.00 91.69 195 LYS A CA 1
ATOM 1558 C C . LYS A 1 195 ? -8.886 -11.181 -5.831 1.00 91.69 195 LYS A C 1
ATOM 1560 O O . LYS A 1 195 ? -9.441 -11.710 -6.788 1.00 91.69 195 LYS A O 1
ATOM 1565 N N . GLU A 1 196 ? -7.570 -11.032 -5.740 1.00 94.19 196 GLU A N 1
ATOM 1566 C CA . GLU A 1 196 ? -6.622 -11.464 -6.758 1.00 94.19 196 GLU A CA 1
ATOM 1567 C C . GLU A 1 196 ? -5.245 -11.715 -6.137 1.00 94.19 196 GLU A C 1
ATOM 1569 O O . GLU A 1 196 ? -4.940 -11.241 -5.040 1.00 94.19 196 GLU A O 1
ATOM 1574 N N . SER A 1 197 ? -4.403 -12.468 -6.837 1.00 95.19 197 SER A N 1
ATOM 1575 C CA . SER A 1 197 ? -2.987 -12.615 -6.498 1.00 95.19 197 SER A CA 1
ATOM 1576 C C . SER A 1 197 ? -2.105 -12.161 -7.650 1.00 95.19 197 SER A C 1
ATOM 1578 O O . SER A 1 197 ? -2.358 -12.537 -8.793 1.00 95.19 197 SER A O 1
ATOM 1580 N N . TRP A 1 198 ? -1.042 -11.430 -7.350 1.00 95.00 198 TRP A N 1
ATOM 1581 C CA . TRP A 1 198 ? -0.022 -10.995 -8.296 1.00 95.00 198 TRP A CA 1
ATOM 1582 C C . TRP A 1 198 ? 1.240 -11.816 -8.087 1.00 95.00 198 TRP A C 1
ATOM 1584 O O . TRP A 1 198 ? 1.777 -11.850 -6.983 1.00 95.00 198 TRP A O 1
ATOM 1594 N N . ILE A 1 199 ? 1.696 -12.492 -9.134 1.00 93.56 199 ILE A N 1
ATOM 1595 C CA . ILE A 1 199 ? 2.875 -13.354 -9.094 1.00 93.56 199 ILE A CA 1
ATOM 1596 C C . ILE A 1 199 ? 3.953 -12.702 -9.956 1.00 93.56 199 ILE A C 1
ATOM 1598 O O . ILE A 1 199 ? 3.820 -12.671 -11.179 1.00 93.56 199 ILE A O 1
ATOM 1602 N N . PHE A 1 200 ? 5.002 -12.202 -9.311 1.00 91.00 200 PHE A N 1
ATOM 1603 C CA . PHE A 1 200 ? 6.198 -11.655 -9.944 1.00 91.00 200 PHE A CA 1
ATOM 1604 C C . PHE A 1 200 ? 7.301 -12.715 -9.888 1.00 91.00 200 PHE A C 1
ATOM 1606 O O . PHE A 1 200 ? 7.623 -13.190 -8.797 1.00 91.00 200 PHE A O 1
ATOM 1613 N N . LYS A 1 201 ? 7.822 -13.124 -11.051 1.00 80.69 201 LYS A N 1
ATOM 1614 C CA . LYS A 1 201 ? 8.793 -14.225 -11.190 1.00 80.69 201 LYS A CA 1
ATOM 1615 C C . LYS A 1 201 ? 10.198 -13.719 -11.453 1.00 80.69 201 LYS A C 1
ATOM 1617 O O . LYS A 1 201 ? 10.448 -13.290 -12.598 1.00 80.69 201 LYS A O 1
#